Protein AF-A0A7J7VG96-F1 (afdb_monomer_lite)

InterPro domains:
  IPR000074 Apolipoprotein A/E [PF01442] (63-247)
  IPR050163 Apolipoprotein A1/A4/E [PTHR18976] (6-244)

Organism: Myotis myotis (NCBI:txid51298)

Sequence (291 aa):
MSLTLKAVVLTLALVAVTGTRAEVNADQVATVVWNYFTQLGNNAKKAVEDLQKSELPQQLNSLFQDRVDGVNAYAEELQKKLVPFATRLHERLTEDSVQLKEKIRMDLEVLGKQLQPHAQEVSQLINSGAQNLQDSLGPYADQLRTQVRTQTEKLRSQLSPYAERMETMLRDQKDNLQESLAQLGRQLDLKVEQFRSSVEPHGEAFNKILVQQVKELNEKLDPRSGDVQGHLIFLEKDLRDKMNSFFSSLQKAGQDQPLQEGQDQPLQEGQDQPLAPPLPEQTPEQAPLGG

Radius of gyration: 69.24 Å; chains: 1; bounding box: 108×93×174 Å

pLDDT: mean 73.27, std 17.08, range [36.44, 96.0]

Structure (mmCIF, N/CA/C/O backbone):
data_AF-A0A7J7VG96-F1
#
_entry.id   AF-A0A7J7VG96-F1
#
loop_
_atom_site.group_PDB
_atom_site.id
_atom_site.type_symbol
_atom_site.label_atom_id
_atom_site.label_alt_id
_atom_site.label_comp_id
_atom_site.label_asym_id
_atom_site.label_entity_id
_atom_site.label_seq_id
_atom_site.pdbx_PDB_ins_code
_atom_site.Cartn_x
_atom_site.Cartn_y
_atom_site.Cartn_z
_atom_site.occupancy
_atom_site.B_iso_or_equiv
_atom_site.auth_seq_id
_atom_site.auth_comp_id
_atom_site.auth_asym_id
_atom_site.auth_atom_id
_atom_site.pdbx_PDB_model_num
ATOM 1 N N . MET A 1 1 ? -25.122 -19.354 78.720 1.00 44.84 1 MET A N 1
ATOM 2 C CA . MET A 1 1 ? -25.721 -19.426 77.367 1.00 44.84 1 MET A CA 1
ATOM 3 C C . MET A 1 1 ? -24.879 -20.400 76.548 1.00 44.84 1 MET A C 1
ATOM 5 O O . MET A 1 1 ? -23.732 -20.083 76.254 1.00 44.84 1 MET A O 1
ATOM 9 N N . SER A 1 2 ? -25.364 -21.628 76.341 1.00 41.34 2 SER A N 1
ATOM 10 C CA . SER A 1 2 ? -24.590 -22.746 75.776 1.00 41.34 2 SER A CA 1
ATOM 11 C C . SER A 1 2 ? -24.234 -22.524 74.297 1.00 41.34 2 SER A C 1
ATOM 13 O O . SER A 1 2 ? -24.980 -21.885 73.555 1.00 41.34 2 SER A O 1
ATOM 15 N N . LEU A 1 3 ? -23.079 -23.054 73.871 1.00 39.56 3 LEU A N 1
ATOM 16 C CA . LEU A 1 3 ? -22.515 -22.940 72.513 1.00 39.56 3 LEU A CA 1
ATOM 17 C C . LEU A 1 3 ? -23.498 -23.311 71.382 1.00 39.56 3 LEU A C 1
ATOM 19 O O . LEU A 1 3 ? -23.390 -22.781 70.280 1.00 39.56 3 LEU A O 1
ATOM 23 N N . THR A 1 4 ? -24.477 -24.175 71.655 1.00 46.38 4 THR A N 1
ATOM 24 C CA . THR A 1 4 ? -25.475 -24.646 70.683 1.00 46.38 4 THR A CA 1
ATOM 25 C C . THR A 1 4 ? -26.441 -23.549 70.235 1.00 46.38 4 THR A C 1
ATOM 27 O O . THR A 1 4 ? -26.780 -23.476 69.058 1.00 46.38 4 THR A O 1
ATOM 30 N N . LEU A 1 5 ? -26.820 -22.631 71.130 1.00 44.47 5 LEU A N 1
ATOM 31 C CA . LEU A 1 5 ? -27.717 -21.520 70.801 1.00 44.47 5 LEU A CA 1
ATOM 32 C C . LEU A 1 5 ? -27.029 -20.494 69.888 1.00 44.47 5 LEU A C 1
ATOM 34 O O . LEU A 1 5 ? -27.641 -19.962 68.966 1.00 44.47 5 LEU A O 1
ATOM 38 N N . LYS A 1 6 ? -25.729 -20.258 70.108 1.00 46.25 6 LYS A N 1
ATOM 39 C CA . LYS A 1 6 ? -24.919 -19.380 69.253 1.00 46.25 6 LYS A CA 1
ATOM 40 C C . LYS A 1 6 ? -24.736 -19.969 67.853 1.00 46.25 6 LYS A C 1
ATOM 42 O O . LYS A 1 6 ? -24.803 -19.222 66.886 1.00 46.25 6 LYS A O 1
ATOM 47 N N . ALA A 1 7 ? -24.563 -21.287 67.740 1.00 51.91 7 ALA A N 1
ATOM 48 C CA . ALA A 1 7 ? -24.423 -21.969 66.454 1.00 51.91 7 ALA A CA 1
ATOM 49 C C . ALA A 1 7 ? -25.706 -21.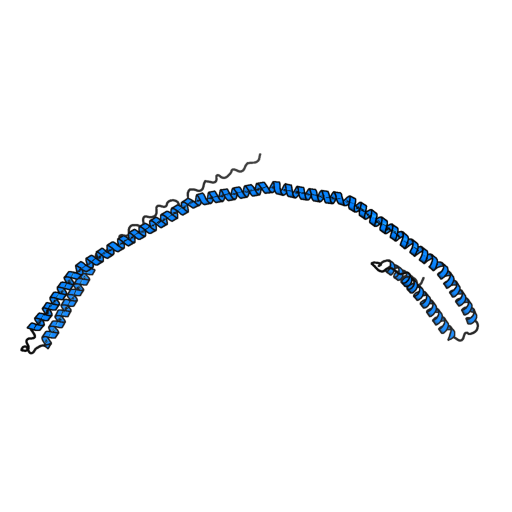905 65.608 1.00 51.91 7 ALA A C 1
ATOM 51 O O . ALA A 1 7 ? -25.620 -21.613 64.422 1.00 51.91 7 ALA A O 1
ATOM 52 N N . VAL A 1 8 ? -26.886 -22.081 66.219 1.00 54.06 8 VAL A N 1
ATOM 53 C CA . VAL A 1 8 ? -28.184 -21.999 65.518 1.00 54.06 8 VAL A CA 1
ATOM 54 C C . VAL A 1 8 ? -28.468 -20.581 65.013 1.00 54.06 8 VAL A C 1
ATOM 56 O O . VAL A 1 8 ? -28.878 -20.399 63.865 1.00 54.06 8 VAL A O 1
ATOM 59 N N . VAL A 1 9 ? -28.187 -19.566 65.837 1.00 54.72 9 VAL A N 1
ATOM 60 C CA . VAL A 1 9 ? -28.310 -18.152 65.445 1.00 54.72 9 VAL A CA 1
ATOM 61 C C . VAL A 1 9 ? -27.319 -17.801 64.330 1.00 54.72 9 VAL A C 1
ATOM 63 O O . VAL A 1 9 ? -27.687 -17.093 63.397 1.00 54.72 9 VAL A O 1
ATOM 66 N N . LEU A 1 10 ? -26.097 -18.343 64.371 1.00 48.78 10 LEU A N 1
ATOM 67 C CA . LEU A 1 10 ? -25.101 -18.177 63.308 1.00 48.78 10 LEU A CA 1
ATOM 68 C C . LEU A 1 10 ? -25.518 -18.860 62.003 1.00 48.78 10 LEU A C 1
ATOM 70 O O . LEU A 1 10 ? -25.350 -18.264 60.946 1.00 48.78 10 LEU A O 1
ATOM 74 N N . THR A 1 11 ? -26.109 -20.057 62.045 1.00 50.84 11 THR A N 1
ATOM 75 C CA . THR A 1 11 ? -26.625 -20.718 60.836 1.00 50.84 11 THR A CA 1
ATOM 76 C C . THR A 1 11 ? -27.840 -19.997 60.247 1.00 50.84 11 THR A C 1
ATOM 78 O O . THR A 1 11 ? -27.925 -19.866 59.032 1.00 50.84 11 THR A O 1
ATOM 81 N N . LEU A 1 12 ? -28.734 -19.448 61.080 1.00 47.66 12 LEU A N 1
ATOM 82 C CA . LEU A 1 12 ? -29.851 -18.605 60.626 1.00 47.66 12 LEU A CA 1
ATOM 83 C C . LEU A 1 12 ? -29.361 -17.288 60.006 1.00 47.66 12 LEU A C 1
ATOM 85 O O . LEU A 1 12 ? -29.874 -16.866 58.972 1.00 47.66 12 LEU A O 1
ATOM 89 N N . ALA A 1 13 ? -28.333 -16.669 60.593 1.00 49.41 13 ALA A N 1
ATOM 90 C CA . ALA A 1 13 ? -27.712 -15.465 60.048 1.00 49.41 13 ALA A CA 1
ATOM 91 C C . ALA A 1 13 ? -26.968 -15.740 58.729 1.00 49.41 13 ALA A C 1
ATOM 93 O O . ALA A 1 13 ? -27.043 -14.932 57.808 1.00 49.41 13 ALA A O 1
ATOM 94 N N . LEU A 1 14 ? -26.299 -16.891 58.595 1.00 42.25 14 LEU A N 1
ATOM 95 C CA . LEU A 1 14 ? -25.561 -17.252 57.379 1.00 42.25 14 LEU A CA 1
ATOM 96 C C . LEU A 1 14 ? -26.496 -17.542 56.190 1.00 42.25 14 LEU A C 1
ATOM 98 O O . LEU A 1 14 ? -26.176 -17.181 55.058 1.00 42.25 14 LEU A O 1
ATOM 102 N N . VAL A 1 15 ? -27.671 -18.127 56.447 1.00 51.03 15 VAL A N 1
ATOM 103 C CA . VAL A 1 15 ? -28.714 -18.360 55.429 1.00 51.03 15 VAL A CA 1
ATOM 104 C C . VAL A 1 15 ? -29.376 -17.047 54.990 1.00 51.03 15 VAL A C 1
ATOM 106 O O . VAL A 1 15 ? -29.660 -16.876 53.810 1.00 51.03 15 VAL A O 1
ATOM 109 N N . ALA A 1 16 ? -29.552 -16.080 55.897 1.00 49.38 16 ALA A N 1
ATOM 110 C CA . ALA A 1 16 ? -30.073 -14.754 55.550 1.00 49.38 16 ALA A CA 1
ATOM 111 C C . ALA A 1 16 ? -29.068 -13.895 54.753 1.00 49.38 16 ALA A C 1
ATOM 113 O O . ALA A 1 16 ? -29.467 -13.086 53.920 1.00 49.38 16 ALA A O 1
ATOM 114 N N . VAL A 1 17 ? -27.763 -14.070 54.996 1.00 47.06 17 VAL A N 1
ATOM 115 C CA . VAL A 1 17 ? -26.698 -13.242 54.398 1.00 47.06 17 VAL A CA 1
ATOM 116 C C . VAL A 1 17 ? -26.209 -13.774 53.039 1.00 47.06 17 VAL A C 1
ATOM 118 O O . VAL A 1 17 ? -25.622 -13.020 52.269 1.00 47.06 17 VAL A O 1
ATOM 121 N N . THR A 1 18 ? -26.500 -15.027 52.674 1.00 46.41 18 THR A N 1
ATOM 122 C CA . THR A 1 18 ? -26.088 -15.630 51.382 1.00 46.41 18 THR A CA 1
ATOM 123 C C . THR A 1 18 ? -27.217 -15.720 50.344 1.00 46.41 18 THR A C 1
ATOM 125 O O . THR A 1 18 ? -27.202 -16.570 49.458 1.00 46.41 18 THR A O 1
ATOM 128 N N . GLY A 1 19 ? -28.194 -14.810 50.413 1.00 38.88 19 GLY A N 1
ATOM 129 C CA . GLY A 1 19 ? -29.364 -14.748 49.530 1.00 38.88 19 GLY A CA 1
ATOM 130 C C . GLY A 1 19 ? -29.103 -14.235 48.107 1.00 38.88 19 GLY A C 1
ATOM 131 O O . GLY A 1 19 ? -29.798 -13.334 47.642 1.00 38.88 19 GLY A O 1
ATOM 132 N N . THR A 1 20 ? -28.157 -14.813 47.366 1.00 43.59 20 THR A N 1
ATOM 133 C CA . THR A 1 20 ? -28.215 -14.773 45.898 1.00 43.59 20 THR A CA 1
ATOM 134 C C . THR A 1 20 ? -29.145 -15.891 45.422 1.00 43.59 20 THR A C 1
ATOM 136 O O . THR A 1 20 ? -28.752 -17.041 45.284 1.00 43.59 20 THR A O 1
ATOM 139 N N . ARG A 1 21 ? -30.409 -15.531 45.158 1.00 42.25 21 ARG A N 1
ATOM 140 C CA . ARG A 1 21 ? -31.439 -16.381 44.526 1.00 42.25 21 ARG A CA 1
ATOM 141 C C . ARG A 1 21 ? -31.751 -17.705 45.242 1.00 42.25 21 ARG A C 1
ATOM 143 O O . ARG A 1 21 ? -31.577 -18.783 44.688 1.00 42.25 21 ARG A O 1
ATOM 150 N N . ALA A 1 22 ? -32.355 -17.619 46.414 1.00 40.47 22 ALA A N 1
ATOM 151 C CA . ALA A 1 22 ? -33.342 -18.608 46.830 1.00 40.47 22 ALA A CA 1
ATOM 152 C C . ALA A 1 22 ? -34.363 -17.862 47.681 1.00 40.47 22 ALA A C 1
ATOM 154 O O . ALA A 1 22 ? -34.001 -17.263 48.691 1.00 40.47 22 ALA A O 1
ATOM 155 N N . GLU A 1 23 ? -35.614 -17.816 47.227 1.00 44.59 23 GLU A N 1
ATOM 156 C CA . GLU A 1 23 ? -36.722 -17.332 48.043 1.00 44.59 23 GLU A CA 1
ATOM 157 C C . GLU A 1 23 ? -36.705 -18.138 49.340 1.00 44.59 23 GLU A C 1
ATOM 159 O O . GLU A 1 23 ? -36.931 -19.349 49.334 1.00 44.59 23 GLU A O 1
ATOM 164 N N . VAL A 1 24 ? -36.350 -17.482 50.445 1.00 46.62 24 VAL A N 1
ATOM 165 C CA . VAL A 1 24 ? -36.418 -18.074 51.778 1.00 46.62 24 VAL A CA 1
ATOM 166 C C . VAL A 1 24 ? -37.899 -18.282 52.061 1.00 46.62 24 VAL A C 1
ATOM 168 O O . VAL A 1 24 ? -38.606 -17.383 52.510 1.00 46.62 24 VAL A O 1
ATOM 171 N N . ASN A 1 25 ? -38.384 -19.458 51.682 1.00 52.44 25 ASN A N 1
ATOM 172 C CA . ASN A 1 25 ? -39.784 -19.810 51.772 1.00 52.44 25 ASN A CA 1
ATOM 173 C C . ASN A 1 25 ? -40.143 -19.977 53.254 1.00 52.44 25 ASN A C 1
ATOM 175 O O . ASN A 1 25 ? -39.400 -20.611 54.013 1.00 52.44 25 ASN A O 1
ATOM 179 N N . ALA A 1 26 ? -41.269 -19.400 53.673 1.00 47.78 26 ALA A N 1
ATOM 180 C CA . ALA A 1 26 ? -41.746 -19.463 55.051 1.00 47.78 26 ALA A CA 1
ATOM 181 C C . ALA A 1 26 ? -41.829 -20.915 55.558 1.00 47.78 26 ALA A C 1
ATOM 183 O O . ALA A 1 26 ? -41.507 -21.174 56.718 1.00 47.78 26 ALA A O 1
ATOM 184 N N . ASP A 1 27 ? -42.127 -21.865 54.666 1.00 51.09 27 ASP A N 1
ATOM 185 C CA . ASP A 1 27 ? -42.139 -23.299 54.966 1.00 51.09 27 ASP A CA 1
ATOM 186 C C . ASP A 1 27 ? -40.760 -23.862 55.343 1.00 51.09 27 ASP A C 1
ATOM 188 O O . ASP A 1 27 ? -40.665 -24.718 56.222 1.00 51.09 27 ASP A O 1
ATOM 192 N N . GLN A 1 28 ? -39.664 -23.380 54.746 1.00 54.94 28 GLN A N 1
ATOM 193 C CA . GLN A 1 28 ? -38.313 -23.845 55.091 1.00 54.94 28 GLN A CA 1
ATOM 194 C C . GLN A 1 28 ? -37.872 -23.325 56.457 1.00 54.94 28 GLN A C 1
ATOM 196 O O . GLN A 1 28 ? -37.311 -24.076 57.255 1.00 54.94 28 GLN A O 1
ATOM 201 N N . VAL A 1 29 ? -38.164 -22.058 56.759 1.00 55.06 29 VAL A N 1
ATOM 202 C CA . VAL A 1 29 ? -37.877 -21.478 58.078 1.00 55.06 29 VAL A CA 1
ATOM 203 C C . VAL A 1 29 ? -38.726 -22.162 59.148 1.00 55.06 29 VAL A C 1
ATOM 205 O O . VAL A 1 29 ? -38.194 -22.556 60.187 1.00 55.06 29 VAL A O 1
ATOM 208 N N . ALA A 1 30 ? -40.014 -22.389 58.871 1.00 54.47 30 ALA A N 1
ATOM 209 C CA . ALA A 1 30 ? -40.898 -23.154 59.743 1.00 54.47 30 ALA A CA 1
ATOM 210 C C . ALA A 1 30 ? -40.367 -24.577 59.968 1.00 54.47 30 ALA A C 1
ATOM 212 O O . ALA A 1 30 ? -40.333 -25.033 61.106 1.00 54.47 30 ALA A O 1
ATOM 213 N N . THR A 1 31 ? -39.859 -25.239 58.924 1.00 61.72 31 THR A N 1
ATOM 214 C CA . THR A 1 31 ? -39.260 -26.582 59.013 1.00 61.72 31 THR A CA 1
ATOM 215 C C . THR A 1 31 ? -38.003 -26.604 59.883 1.00 61.72 31 THR A C 1
ATOM 217 O O . THR A 1 31 ? -37.855 -27.491 60.720 1.00 61.72 31 THR A O 1
ATOM 220 N N . VAL A 1 32 ? -37.095 -25.633 59.739 1.00 62.09 32 VAL A N 1
ATOM 221 C CA . VAL A 1 32 ? -35.869 -25.556 60.557 1.00 62.09 32 VAL A CA 1
ATOM 222 C C . VAL A 1 32 ? -36.207 -25.320 62.030 1.00 62.09 32 VAL A C 1
ATOM 224 O O . VAL A 1 32 ? -35.656 -25.986 62.909 1.00 62.09 32 VAL A O 1
ATOM 227 N N . VAL A 1 33 ? -37.152 -24.418 62.303 1.00 62.12 33 VAL A N 1
ATOM 228 C CA . VAL A 1 33 ? -37.646 -24.159 63.661 1.00 62.12 33 VAL A CA 1
ATOM 229 C C . VAL A 1 33 ? -38.332 -25.409 64.226 1.00 62.12 33 VAL A C 1
ATOM 231 O O . VAL A 1 33 ? -38.025 -25.822 65.344 1.00 62.12 33 VAL A O 1
ATOM 234 N N . TRP A 1 34 ? -39.188 -26.072 63.444 1.00 65.81 34 TRP A N 1
ATOM 235 C CA . TRP A 1 34 ? -39.895 -27.294 63.836 1.00 65.81 34 TRP A CA 1
ATOM 236 C C . TRP A 1 34 ? -38.948 -28.465 64.121 1.00 65.81 34 TRP A C 1
ATOM 238 O O . TRP A 1 34 ? -39.133 -29.187 65.104 1.00 65.81 34 TRP A O 1
ATOM 248 N N . ASN A 1 35 ? -37.885 -28.609 63.326 1.00 69.81 35 ASN A N 1
ATOM 249 C CA . ASN A 1 35 ? -36.833 -29.603 63.544 1.00 69.81 35 ASN A CA 1
ATOM 250 C C . ASN A 1 35 ? -36.089 -29.367 64.863 1.00 69.81 35 ASN A C 1
ATOM 252 O O . ASN A 1 35 ? -35.813 -30.317 65.592 1.00 69.81 35 ASN A O 1
ATOM 256 N N . TYR A 1 36 ? -35.807 -28.113 65.223 1.00 67.12 36 TYR A N 1
ATOM 257 C CA . TYR A 1 36 ? -35.173 -27.803 66.506 1.00 67.12 36 TYR A CA 1
ATOM 258 C C . TYR A 1 36 ? -36.093 -28.125 67.698 1.00 67.12 36 TYR A C 1
ATOM 260 O O . TYR A 1 36 ? -35.648 -28.732 68.675 1.00 67.12 36 TYR A O 1
ATOM 268 N N . PHE A 1 37 ? -37.389 -27.796 67.606 1.00 59.62 37 PHE A N 1
ATOM 269 C CA . PHE A 1 37 ? -38.371 -28.129 68.649 1.00 59.62 37 PHE A CA 1
ATOM 270 C C . PHE A 1 37 ? -38.549 -29.633 68.837 1.00 59.62 37 PHE A C 1
ATOM 272 O O . PHE A 1 37 ? -38.520 -30.125 69.968 1.00 59.62 37 PHE A O 1
ATOM 279 N N . THR A 1 38 ? -38.671 -30.380 67.742 1.00 66.06 38 THR A N 1
ATOM 280 C CA . THR A 1 38 ? -38.777 -31.845 67.796 1.00 66.06 38 THR A CA 1
ATOM 281 C C . THR A 1 38 ? -37.500 -32.486 68.331 1.00 66.06 38 THR A C 1
ATOM 283 O O . THR A 1 38 ? -37.576 -33.428 69.118 1.00 66.06 38 THR A O 1
ATOM 286 N N . GLN A 1 39 ? -36.321 -31.955 68.000 1.00 61.09 39 GLN A N 1
ATOM 287 C CA . GLN A 1 39 ? -35.054 -32.451 68.537 1.00 61.09 39 GLN A CA 1
ATOM 288 C C . GLN A 1 39 ? -34.920 -32.194 70.048 1.00 61.09 39 GLN A C 1
ATOM 290 O O . GLN A 1 39 ? -34.466 -33.074 70.783 1.00 61.09 39 GLN A O 1
ATOM 295 N N . LEU A 1 40 ? -35.374 -31.034 70.532 1.00 63.88 40 LEU A N 1
ATOM 296 C CA . LEU A 1 40 ? -35.417 -30.722 71.962 1.00 63.88 40 LEU A CA 1
ATOM 297 C C . LEU A 1 40 ? -36.392 -31.649 72.711 1.00 63.88 40 LEU A C 1
ATOM 299 O O . LEU A 1 40 ? -36.030 -32.207 73.747 1.00 63.88 40 LEU A O 1
ATOM 303 N N . GLY A 1 41 ? -37.586 -31.877 72.150 1.00 60.81 41 GLY A N 1
ATOM 304 C CA . GLY A 1 41 ? -38.587 -32.797 72.699 1.00 60.81 41 GLY A CA 1
ATOM 305 C C . GLY A 1 41 ? -38.113 -34.254 72.731 1.00 60.81 41 GLY A C 1
ATOM 306 O O . GLY A 1 41 ? -38.293 -34.942 73.734 1.00 60.81 41 GLY A O 1
ATOM 307 N N . ASN A 1 42 ? -37.421 -34.711 71.685 1.00 70.12 42 ASN A N 1
ATOM 308 C CA . ASN A 1 42 ? -36.849 -36.059 71.622 1.00 70.12 42 ASN A CA 1
ATOM 309 C C . ASN A 1 42 ? -35.717 -36.265 72.640 1.00 70.12 42 ASN A C 1
ATOM 311 O O . ASN A 1 42 ? -35.601 -37.340 73.227 1.00 70.12 42 ASN A O 1
ATOM 315 N N . ASN A 1 43 ? -34.895 -35.242 72.884 1.00 67.81 43 ASN A N 1
ATOM 316 C CA . ASN A 1 43 ? -33.842 -35.301 73.899 1.00 67.81 43 ASN A CA 1
ATOM 317 C C . ASN A 1 43 ? -34.412 -35.278 75.321 1.00 67.81 43 ASN A C 1
ATOM 319 O O . ASN A 1 43 ? -33.931 -36.019 76.177 1.00 67.81 43 ASN A O 1
ATOM 323 N N . ALA A 1 44 ? -35.464 -34.488 75.558 1.00 64.12 44 ALA A N 1
ATOM 324 C CA . ALA A 1 44 ? -36.211 -34.544 76.807 1.00 64.12 44 ALA A CA 1
ATOM 325 C C . ALA A 1 44 ? -36.786 -35.953 77.009 1.00 64.12 44 ALA A C 1
ATOM 327 O O . ALA A 1 44 ? -36.516 -36.569 78.031 1.00 64.12 44 ALA A O 1
ATOM 328 N N . LYS A 1 45 ? -37.458 -36.524 76.002 1.00 62.00 45 LYS A N 1
ATOM 329 C CA . LYS A 1 45 ? -38.018 -37.883 76.055 1.00 62.00 45 LYS A CA 1
ATOM 330 C C . LYS A 1 45 ? -36.973 -38.974 76.347 1.00 62.00 45 LYS A C 1
ATOM 332 O O . LYS A 1 45 ? -37.260 -39.890 77.107 1.00 62.00 45 LYS A O 1
ATOM 337 N N . LYS A 1 46 ? -35.750 -38.861 75.822 1.00 70.88 46 LYS A N 1
ATOM 338 C CA . LYS A 1 46 ? -34.650 -39.780 76.170 1.00 70.88 46 LYS A CA 1
ATOM 339 C C . LYS A 1 46 ? -34.199 -39.644 77.624 1.00 70.88 46 LYS A C 1
ATOM 341 O O . LYS A 1 46 ? -34.037 -40.650 78.300 1.00 70.88 46 LYS A O 1
ATOM 346 N N . ALA A 1 47 ? -34.055 -38.416 78.128 1.00 65.06 47 ALA A N 1
ATOM 347 C CA . ALA A 1 47 ? -33.731 -38.184 79.539 1.00 65.06 47 ALA A CA 1
ATOM 348 C C . ALA A 1 47 ? -34.829 -38.725 80.473 1.00 65.06 47 ALA A C 1
ATOM 350 O O . ALA A 1 47 ? -34.550 -39.205 81.568 1.00 65.06 47 ALA A O 1
ATOM 351 N N . VAL A 1 48 ? -36.079 -38.675 80.010 1.00 64.44 48 VAL A N 1
ATOM 352 C CA . VAL A 1 48 ? -37.258 -39.250 80.660 1.00 64.44 48 VAL A CA 1
ATOM 353 C C . VAL A 1 48 ? -37.218 -40.786 80.684 1.00 64.44 48 VAL A C 1
ATOM 355 O O . VAL A 1 48 ? -37.479 -41.382 81.725 1.00 64.44 48 VAL A O 1
ATOM 358 N N . GLU A 1 49 ? -36.866 -41.426 79.568 1.00 65.62 49 GLU A N 1
ATOM 359 C CA . GLU A 1 49 ? -36.717 -42.887 79.462 1.00 65.62 49 GLU A CA 1
ATOM 360 C C . GLU A 1 49 ? -35.531 -43.414 80.293 1.00 65.62 49 GLU A C 1
ATOM 362 O O . GLU A 1 49 ? -35.639 -44.466 80.923 1.00 65.62 49 GLU A O 1
ATOM 367 N N . ASP A 1 50 ? -34.424 -42.669 80.364 1.00 63.94 50 ASP A N 1
ATOM 368 C CA . ASP A 1 50 ? -33.282 -42.997 81.230 1.00 63.94 50 ASP A CA 1
ATOM 369 C C . ASP A 1 50 ? -33.629 -42.849 82.722 1.00 63.94 50 ASP A C 1
ATOM 371 O O . ASP A 1 50 ? -33.184 -43.649 83.546 1.00 63.94 50 ASP A O 1
ATOM 375 N N . LEU A 1 51 ? -34.489 -41.886 83.072 1.00 58.53 51 LEU A N 1
ATOM 376 C CA . LEU A 1 51 ? -35.042 -41.729 84.420 1.00 58.53 51 LEU A CA 1
ATOM 377 C C . LEU A 1 51 ? -36.017 -42.858 84.798 1.00 58.53 51 LEU A C 1
ATOM 379 O O . LEU A 1 51 ? -36.012 -43.291 85.949 1.00 58.53 51 LEU A O 1
ATOM 383 N N . GLN A 1 52 ? -36.812 -43.365 83.845 1.00 56.94 52 GLN A N 1
ATOM 384 C CA . GLN A 1 52 ? -37.728 -44.501 84.050 1.00 56.94 52 GLN A CA 1
ATOM 385 C C . GLN A 1 52 ? -37.007 -45.832 84.302 1.00 56.94 52 GLN A C 1
ATOM 387 O O . GLN A 1 52 ? -37.567 -46.709 84.955 1.00 56.94 52 GLN A O 1
ATOM 392 N N . LYS A 1 53 ? -35.773 -45.995 83.809 1.00 61.12 53 LYS A N 1
ATOM 393 C CA . LYS A 1 53 ? -34.933 -47.172 84.098 1.00 61.12 53 LYS A CA 1
ATOM 394 C C . LYS A 1 53 ? -34.315 -47.149 85.500 1.00 61.12 53 LYS A C 1
ATOM 396 O O . LYS A 1 53 ? -33.765 -48.161 85.926 1.00 61.12 53 LYS A O 1
ATOM 401 N N . SER A 1 54 ? -34.383 -46.021 86.207 1.00 56.78 54 SER A N 1
ATOM 402 C CA . SER A 1 54 ? -33.953 -45.905 87.601 1.00 56.78 54 SER A CA 1
ATOM 403 C C . SER A 1 54 ? -35.162 -46.126 88.522 1.00 56.78 54 SER A C 1
ATOM 405 O O . SER A 1 54 ? -36.201 -45.493 88.340 1.00 56.78 54 SER A O 1
ATOM 407 N N . GLU A 1 55 ? -35.058 -47.023 89.503 1.00 55.62 55 GLU A N 1
ATOM 408 C CA . GLU A 1 55 ? -36.145 -47.343 90.443 1.00 55.62 55 GLU A CA 1
ATOM 409 C C . GLU A 1 55 ? -36.410 -46.206 91.459 1.00 55.62 55 GLU A C 1
ATOM 411 O O . GLU A 1 55 ? -36.127 -46.327 92.649 1.00 55.62 55 GLU A O 1
ATOM 416 N N . LEU A 1 56 ? -36.991 -45.087 91.012 1.00 61.59 56 LEU A N 1
ATOM 417 C CA . LEU A 1 56 ? -37.534 -44.019 91.872 1.00 61.59 56 LEU A CA 1
ATOM 418 C C . LEU A 1 56 ? -39.004 -43.719 91.505 1.00 61.59 56 LEU A C 1
ATOM 420 O O . LEU A 1 56 ? -39.262 -42.790 90.738 1.00 61.59 56 LEU A O 1
ATOM 424 N N . PRO A 1 57 ? -40.004 -44.470 92.025 1.00 59.50 57 PRO A N 1
ATOM 425 C CA . PRO A 1 57 ? -41.325 -44.484 91.382 1.00 59.50 57 PRO A CA 1
ATOM 426 C C . PRO A 1 57 ? -42.388 -43.487 91.888 1.00 59.50 57 PRO A C 1
ATOM 428 O O . PRO A 1 57 ? -43.390 -43.325 91.204 1.00 59.50 57 PRO A O 1
ATOM 431 N N . GLN A 1 58 ? -42.254 -42.801 93.034 1.00 55.31 58 GLN A N 1
ATOM 432 C CA . GLN A 1 58 ? -43.392 -42.017 93.586 1.00 55.31 58 GLN A CA 1
ATOM 433 C C . GLN A 1 58 ? -43.225 -40.491 93.617 1.00 55.31 58 GLN A C 1
ATOM 435 O O . GLN A 1 58 ? -44.219 -39.780 93.503 1.00 55.31 58 GLN A O 1
ATOM 440 N N . GLN A 1 59 ? -42.001 -39.962 93.685 1.00 54.66 59 GLN A N 1
ATOM 441 C CA . GLN A 1 59 ? -41.761 -38.508 93.603 1.00 54.66 59 GLN A CA 1
ATOM 442 C C . GLN A 1 59 ? -41.578 -38.011 92.159 1.00 54.66 59 GLN A C 1
ATOM 444 O O . GLN A 1 59 ? -41.659 -36.815 91.895 1.00 54.66 59 GLN A O 1
ATOM 449 N N . LEU A 1 60 ? -41.360 -38.925 91.207 1.00 61.28 60 LEU A N 1
ATOM 450 C CA . LEU A 1 60 ? -41.122 -38.577 89.808 1.00 61.28 60 LEU A CA 1
ATOM 451 C C . LEU A 1 60 ? -42.409 -38.270 89.038 1.00 61.28 60 LEU A C 1
ATOM 453 O O . LEU A 1 60 ? -42.392 -37.394 88.184 1.00 61.28 60 LEU A O 1
ATOM 457 N N . ASN A 1 61 ? -43.516 -38.961 89.329 1.00 57.00 61 ASN A N 1
ATOM 458 C CA . ASN A 1 61 ? -44.756 -38.835 88.555 1.00 57.00 61 ASN A CA 1
ATOM 459 C C . ASN A 1 61 ? -45.376 -37.428 88.659 1.00 57.00 61 ASN A C 1
ATOM 461 O O . ASN A 1 61 ? -45.859 -36.892 87.664 1.00 57.00 61 ASN A O 1
ATOM 465 N N . SER A 1 62 ? -45.294 -36.794 89.834 1.00 60.38 62 SER A N 1
ATOM 466 C CA . SER A 1 62 ? -45.738 -35.407 90.023 1.00 60.38 62 SER A CA 1
ATOM 467 C C . SER A 1 62 ? -44.784 -34.398 89.378 1.00 60.38 62 SER A C 1
ATOM 469 O O . SER A 1 62 ? -45.239 -33.486 88.698 1.00 60.38 62 SER A O 1
ATOM 471 N N . LEU A 1 63 ? -43.464 -34.592 89.504 1.00 64.81 63 LEU A N 1
ATOM 472 C CA . LEU A 1 63 ? -42.454 -33.747 88.848 1.00 64.81 63 LEU A CA 1
ATOM 473 C C . LEU A 1 63 ? -42.475 -33.866 87.320 1.00 64.81 63 LEU A C 1
ATOM 475 O O . LEU A 1 63 ? -42.019 -32.965 86.615 1.00 64.81 63 LEU A O 1
ATOM 479 N N . PHE A 1 64 ? -42.970 -34.986 86.801 1.00 66.06 64 PHE A N 1
ATOM 480 C CA . PHE A 1 64 ? -43.190 -35.187 85.380 1.00 66.06 64 PHE A CA 1
ATOM 481 C C . PHE A 1 64 ? -44.390 -34.422 84.866 1.00 66.06 64 PHE A C 1
ATOM 483 O O . PHE A 1 64 ? -44.253 -33.725 83.867 1.00 66.06 64 PHE A O 1
ATOM 490 N N . GLN A 1 65 ? -45.538 -34.538 85.536 1.00 65.31 65 GLN A N 1
ATOM 491 C CA . GLN A 1 65 ? -46.729 -33.789 85.143 1.00 65.31 65 GLN A CA 1
ATOM 492 C C . GLN A 1 65 ? -46.469 -32.284 85.207 1.00 65.31 65 GLN A C 1
ATOM 494 O O . GLN A 1 65 ? -46.665 -31.600 84.211 1.00 65.31 65 GLN A O 1
ATOM 499 N N . ASP A 1 66 ? -45.876 -31.804 86.302 1.00 71.56 66 ASP A N 1
ATOM 500 C CA . ASP A 1 66 ? -45.579 -30.381 86.484 1.00 71.56 66 ASP A CA 1
ATOM 501 C C . ASP A 1 66 ? -44.598 -29.846 85.419 1.00 71.56 66 ASP A C 1
ATOM 503 O O . ASP A 1 66 ? -44.768 -28.754 84.872 1.00 71.56 66 ASP A O 1
ATOM 507 N N . ARG A 1 67 ? -43.594 -30.648 85.021 1.00 67.00 67 ARG A N 1
ATOM 508 C CA . ARG A 1 67 ? -42.666 -30.262 83.943 1.00 67.00 67 ARG A CA 1
ATOM 509 C C . ARG A 1 67 ? -43.245 -30.395 82.540 1.00 67.00 67 ARG A C 1
ATOM 511 O O . ARG A 1 67 ? -42.868 -29.601 81.682 1.00 67.00 67 ARG A O 1
ATOM 518 N N . VAL A 1 68 ? -44.111 -31.369 82.276 1.00 70.62 68 VAL A N 1
ATOM 519 C CA . VAL A 1 68 ? -44.764 -31.512 80.966 1.00 70.62 68 VAL A CA 1
ATOM 520 C C . VAL A 1 68 ? -45.765 -30.380 80.755 1.00 70.62 68 VAL A C 1
ATOM 522 O O . VAL A 1 68 ? -45.737 -29.757 79.695 1.00 70.62 68 VAL A O 1
ATOM 525 N N . ASP A 1 69 ? -46.554 -30.037 81.773 1.00 72.50 69 ASP A N 1
ATOM 526 C CA . ASP A 1 69 ? -47.469 -28.895 81.730 1.00 72.50 69 ASP A CA 1
ATOM 527 C C . ASP A 1 69 ? -46.699 -27.576 81.582 1.00 72.50 69 ASP A C 1
ATOM 529 O O . ASP A 1 69 ? -47.051 -26.739 80.748 1.00 72.50 69 ASP A O 1
ATOM 533 N N . GLY A 1 70 ? -45.572 -27.430 82.290 1.00 73.06 70 GLY A N 1
ATOM 534 C CA . GLY A 1 70 ? -44.669 -26.288 82.135 1.00 73.06 70 GLY A CA 1
ATOM 535 C C . GLY A 1 70 ? -44.076 -26.159 80.725 1.00 73.06 70 GLY A C 1
ATOM 536 O O . GLY A 1 70 ? -44.007 -25.056 80.182 1.00 73.06 70 GLY A O 1
ATOM 537 N N . VAL A 1 71 ? -43.681 -27.269 80.091 1.00 71.31 71 VAL A N 1
ATOM 538 C CA . VAL A 1 71 ? -43.168 -27.270 78.708 1.00 71.31 71 VAL A CA 1
ATOM 539 C C . VAL A 1 71 ? -44.273 -26.955 77.704 1.00 71.31 71 VAL A C 1
ATOM 541 O O . VAL A 1 71 ? -44.026 -26.212 76.755 1.00 71.31 71 VAL A O 1
ATOM 544 N N . ASN A 1 72 ? -45.485 -27.472 77.907 1.00 71.12 72 ASN A N 1
ATOM 545 C CA . ASN A 1 72 ? -46.605 -27.232 77.002 1.00 71.12 72 ASN A CA 1
ATOM 546 C C . ASN A 1 72 ? -47.074 -25.768 77.074 1.00 71.12 72 ASN A C 1
ATOM 548 O O . ASN A 1 72 ? -47.256 -25.124 76.042 1.00 71.12 72 ASN A O 1
ATOM 552 N N . ALA A 1 73 ? -47.145 -25.200 78.283 1.00 76.00 73 ALA A N 1
ATOM 553 C CA . ALA A 1 73 ? -47.417 -23.779 78.489 1.00 76.00 73 ALA A CA 1
ATOM 554 C C . ALA A 1 73 ? -46.341 -22.888 77.844 1.00 76.00 73 ALA A C 1
ATOM 556 O O . ALA A 1 73 ? -46.656 -21.886 77.200 1.00 76.00 73 ALA A O 1
ATOM 557 N N . TYR A 1 74 ? -45.067 -23.278 77.952 1.00 69.38 74 TYR A N 1
ATOM 558 C CA . TYR A 1 74 ? -43.963 -22.552 77.323 1.00 69.38 74 TYR A CA 1
ATOM 559 C C . TYR A 1 74 ? -44.002 -22.638 75.789 1.00 69.38 74 TYR A C 1
ATOM 561 O O . TYR A 1 74 ? -43.746 -21.646 75.103 1.00 69.38 74 TYR A O 1
ATOM 569 N N . ALA A 1 75 ? -44.348 -23.804 75.234 1.00 71.94 75 ALA A N 1
ATOM 570 C CA . ALA A 1 75 ? -44.517 -23.999 73.797 1.00 71.94 75 ALA A CA 1
ATOM 571 C C . ALA A 1 75 ? -45.686 -23.167 73.246 1.00 71.94 75 ALA A C 1
ATOM 573 O O . ALA A 1 75 ? -45.528 -22.508 72.216 1.00 71.94 75 ALA A O 1
ATOM 574 N N . GLU A 1 76 ? -46.817 -23.115 73.955 1.00 75.94 76 GLU A N 1
ATOM 575 C CA . GLU A 1 76 ? -47.944 -22.250 73.592 1.00 75.94 76 GLU A CA 1
ATOM 576 C C . GLU A 1 76 ? -47.580 -20.764 73.647 1.00 75.94 76 GLU A C 1
ATOM 578 O O . GLU A 1 76 ? -47.931 -20.002 72.742 1.00 75.94 76 GLU A O 1
ATOM 583 N N . GLU A 1 77 ? -46.876 -20.325 74.693 1.00 77.19 77 GLU A N 1
ATOM 584 C CA . GLU A 1 77 ? -46.462 -18.927 74.819 1.00 77.19 77 GLU A CA 1
ATOM 585 C C . GLU A 1 77 ? -45.487 -18.536 73.703 1.00 77.19 77 GLU A C 1
ATOM 587 O O . GLU A 1 77 ? -45.568 -17.440 73.136 1.00 77.19 77 GLU A O 1
ATOM 592 N N . LEU A 1 78 ? -44.596 -19.453 73.333 1.00 74.62 78 LEU A N 1
ATOM 593 C CA . LEU A 1 78 ? -43.676 -19.244 72.234 1.00 74.62 78 LEU A CA 1
ATOM 594 C C . LEU A 1 78 ? -44.398 -19.213 70.883 1.00 74.62 78 LEU A C 1
ATOM 596 O O . LEU A 1 78 ? -44.128 -18.320 70.080 1.00 74.62 78 LEU A O 1
ATOM 600 N N . GLN A 1 79 ? -45.348 -20.118 70.641 1.00 73.25 79 GLN A N 1
ATOM 601 C CA . GLN A 1 79 ? -46.175 -20.107 69.434 1.00 73.25 79 GLN A CA 1
ATOM 602 C C . GLN A 1 79 ? -46.964 -18.793 69.321 1.00 73.25 79 GLN A C 1
ATOM 604 O O . GLN A 1 79 ? -46.962 -18.163 68.260 1.00 73.25 79 GLN A O 1
ATOM 609 N N . LYS A 1 80 ? -47.548 -18.313 70.430 1.00 78.81 80 LYS A N 1
ATOM 610 C CA . LYS A 1 80 ? -48.253 -17.020 70.502 1.00 78.81 80 LYS A CA 1
ATOM 611 C C . LYS A 1 80 ? -47.358 -15.822 70.180 1.00 78.81 80 LYS A C 1
ATOM 613 O O . LYS A 1 80 ? -47.870 -14.813 69.707 1.00 78.81 80 LYS A O 1
ATOM 618 N N . LYS A 1 81 ? -46.043 -15.903 70.412 1.00 77.56 81 LYS A N 1
ATOM 619 C CA . LYS A 1 81 ? -45.090 -14.817 70.110 1.00 77.56 81 LYS A CA 1
ATOM 620 C C . LYS A 1 81 ? -44.453 -14.941 68.724 1.00 77.56 81 LYS A C 1
ATOM 622 O O . LYS A 1 81 ? -44.241 -13.921 68.069 1.00 77.56 81 LYS A O 1
ATOM 627 N N . LEU A 1 82 ? -44.166 -16.160 68.263 1.00 73.75 82 LEU A N 1
ATOM 628 C CA . LEU A 1 82 ? -43.478 -16.413 66.993 1.00 73.75 82 LEU A CA 1
ATOM 629 C C . LEU A 1 82 ? -44.360 -16.158 65.775 1.00 73.75 82 LEU A C 1
ATOM 631 O O . LEU A 1 82 ? -43.884 -15.547 64.823 1.00 73.75 82 LEU A O 1
ATOM 635 N N . VAL A 1 83 ? -45.631 -16.568 65.806 1.00 77.38 83 VAL A N 1
ATOM 636 C CA . VAL A 1 83 ? -46.559 -16.345 64.684 1.00 77.38 83 VAL A CA 1
ATOM 637 C C . VAL A 1 83 ? -46.686 -14.848 64.349 1.00 77.38 83 VAL A C 1
ATOM 639 O O . VAL A 1 83 ? -46.337 -14.467 63.234 1.00 77.38 83 VAL A O 1
ATOM 642 N N . PRO A 1 84 ? -47.050 -13.953 65.291 1.00 79.25 84 PRO A N 1
ATOM 643 C CA . PRO A 1 84 ? -47.138 -12.521 64.995 1.00 79.25 84 PRO A CA 1
ATOM 644 C C . PRO A 1 84 ? -45.775 -11.854 64.764 1.00 79.25 84 PRO A C 1
ATOM 646 O O . PRO A 1 84 ? -45.715 -10.750 64.223 1.00 79.25 84 PRO A O 1
ATOM 649 N N . PHE A 1 85 ? -44.665 -12.461 65.187 1.00 76.50 85 PHE A N 1
ATOM 650 C CA . PHE A 1 85 ? -43.333 -11.992 64.802 1.00 76.50 85 PHE A CA 1
ATOM 651 C C . PHE A 1 85 ? -43.040 -12.303 63.328 1.00 76.50 85 PHE A C 1
ATOM 653 O O . PHE A 1 85 ? -42.650 -11.401 62.592 1.00 76.50 85 PHE A O 1
ATOM 660 N N . ALA A 1 86 ? -43.284 -13.539 62.885 1.00 70.69 86 ALA A N 1
ATOM 661 C CA . ALA A 1 86 ? -43.073 -13.967 61.506 1.00 70.69 86 ALA A CA 1
ATOM 662 C C . ALA A 1 86 ? -43.978 -13.208 60.523 1.00 70.69 86 ALA A C 1
ATOM 664 O O . ALA A 1 86 ? -43.495 -12.752 59.489 1.00 70.69 86 ALA A O 1
ATOM 665 N N . THR A 1 87 ? -45.251 -12.988 60.874 1.00 76.25 87 THR A N 1
ATOM 666 C CA . THR A 1 87 ? -46.178 -12.184 60.061 1.00 76.25 87 THR A CA 1
ATOM 667 C C . THR A 1 87 ? -45.678 -10.749 59.898 1.00 76.25 87 THR A C 1
ATOM 669 O O . THR A 1 87 ? -45.537 -10.281 58.774 1.00 76.25 87 THR A O 1
ATOM 672 N N . ARG A 1 88 ? -45.297 -10.080 60.997 1.00 79.81 88 ARG A N 1
ATOM 673 C CA . ARG A 1 88 ? -44.759 -8.708 60.938 1.00 79.81 88 ARG A CA 1
ATOM 674 C C . ARG A 1 88 ? -43.442 -8.618 60.172 1.00 79.81 88 ARG A C 1
ATOM 676 O O . ARG A 1 88 ? -43.187 -7.616 59.512 1.00 79.81 88 ARG A O 1
ATOM 683 N N . LEU A 1 89 ? -42.593 -9.640 60.272 1.00 75.81 89 LEU A N 1
ATOM 684 C CA . LEU A 1 89 ? -41.345 -9.700 59.517 1.00 75.81 89 LEU A CA 1
ATOM 685 C C . LEU A 1 89 ? -41.615 -9.835 58.012 1.00 75.81 89 LEU A C 1
ATOM 687 O O . LEU A 1 89 ? -40.985 -9.138 57.223 1.00 75.81 89 LEU A O 1
ATOM 691 N N . HIS A 1 90 ? -42.560 -10.691 57.621 1.00 72.81 90 HIS A N 1
ATOM 692 C CA . HIS A 1 90 ? -42.945 -10.873 56.223 1.00 72.81 90 HIS A CA 1
ATOM 693 C C . HIS A 1 90 ? -43.585 -9.613 55.626 1.00 72.81 90 HIS A C 1
ATOM 695 O O . HIS A 1 90 ? -43.225 -9.211 54.520 1.00 72.81 90 HIS A O 1
ATOM 701 N N . GLU A 1 91 ? -44.482 -8.961 56.370 1.00 81.88 91 GLU A N 1
ATOM 702 C CA . GLU A 1 91 ? -45.105 -7.696 55.965 1.00 81.88 91 GLU A CA 1
ATOM 703 C C . GLU A 1 91 ? -44.051 -6.610 55.737 1.00 81.88 91 GLU A C 1
ATOM 705 O O . GLU A 1 91 ? -44.019 -6.017 54.660 1.00 81.88 91 GLU A O 1
ATOM 710 N N . ARG A 1 92 ? -43.123 -6.420 56.688 1.00 81.38 92 ARG A N 1
ATOM 711 C CA . ARG A 1 92 ? -42.034 -5.445 56.534 1.00 81.38 92 ARG A CA 1
ATOM 712 C C . ARG A 1 92 ? -41.116 -5.762 55.366 1.00 81.38 92 ARG A C 1
ATOM 714 O O . ARG A 1 92 ? -40.805 -4.871 54.595 1.00 81.38 92 ARG A O 1
ATOM 721 N N . LEU A 1 93 ? -40.701 -7.018 55.206 1.00 77.94 93 LEU A N 1
ATOM 722 C CA . LEU A 1 93 ? -39.839 -7.407 54.086 1.00 77.94 93 LEU A CA 1
ATOM 723 C C . LEU A 1 93 ? -40.521 -7.169 52.737 1.00 77.94 93 LEU A C 1
ATOM 725 O O . LEU A 1 93 ? -39.875 -6.730 51.788 1.00 77.94 93 LEU A O 1
ATOM 729 N N . THR A 1 94 ? -41.823 -7.440 52.654 1.00 82.12 94 THR A N 1
ATOM 730 C CA . THR A 1 94 ? -42.599 -7.194 51.438 1.00 82.12 94 THR A CA 1
ATOM 731 C C . THR A 1 94 ? -42.681 -5.698 51.153 1.00 82.12 94 THR A C 1
ATOM 733 O O . THR A 1 94 ? -42.355 -5.276 50.044 1.00 82.12 94 THR A O 1
ATOM 736 N N . GLU A 1 95 ? -43.037 -4.892 52.152 1.00 88.31 95 GLU A N 1
ATOM 737 C CA . GLU A 1 95 ? -43.125 -3.436 52.033 1.00 88.31 95 GLU A CA 1
ATOM 738 C C . GLU A 1 95 ? -41.773 -2.807 51.657 1.00 88.31 95 GLU A C 1
ATOM 740 O O . GLU A 1 95 ? -41.684 -2.086 50.660 1.00 88.31 95 GLU A O 1
ATOM 745 N N . ASP A 1 96 ? -40.704 -3.159 52.374 1.00 85.31 96 ASP A N 1
ATOM 746 C CA . ASP A 1 96 ? -39.344 -2.681 52.118 1.00 85.31 96 ASP A CA 1
ATOM 747 C C . ASP A 1 96 ? -38.869 -3.080 50.712 1.00 85.31 96 ASP A C 1
ATOM 749 O O . ASP A 1 96 ? -38.213 -2.293 50.028 1.00 85.31 96 ASP A O 1
ATOM 753 N N . SER A 1 97 ? -39.233 -4.277 50.230 1.00 76.81 97 SER A N 1
ATOM 754 C CA . SER A 1 97 ? -38.875 -4.723 48.876 1.00 76.81 97 SER A CA 1
ATOM 755 C C . SER A 1 97 ? -39.566 -3.903 47.784 1.00 76.81 97 SER A C 1
ATOM 757 O O . SER A 1 97 ? -38.939 -3.566 46.774 1.00 76.81 97 SER A O 1
ATOM 759 N N . VAL A 1 98 ? -40.838 -3.542 47.987 1.00 88.62 98 VAL A N 1
ATOM 760 C CA . VAL A 1 98 ? -41.604 -2.713 47.049 1.00 88.62 98 VAL A CA 1
ATOM 761 C C . VAL A 1 98 ? -41.024 -1.303 47.021 1.00 88.62 98 VAL A C 1
ATOM 763 O O . VAL A 1 98 ? -40.764 -0.774 45.939 1.00 88.62 98 VAL A O 1
ATOM 766 N N . GLN A 1 99 ? -40.739 -0.726 48.190 1.00 89.38 99 GLN A N 1
ATOM 767 C CA . GLN A 1 99 ? -40.111 0.593 48.292 1.00 89.38 99 GLN A CA 1
ATOM 768 C C . GLN A 1 99 ? -38.717 0.614 47.653 1.00 89.38 99 GLN A C 1
ATOM 770 O O . GLN A 1 99 ? -38.387 1.540 46.910 1.00 89.38 99 GLN A O 1
ATOM 775 N N . LEU A 1 100 ? -37.905 -0.422 47.884 1.00 87.00 100 LEU A N 1
ATOM 776 C CA . LEU A 1 100 ? -36.574 -0.534 47.294 1.00 87.00 100 LEU A CA 1
ATOM 777 C C . LEU A 1 100 ? -36.639 -0.644 45.768 1.00 87.00 100 LEU A C 1
ATOM 779 O O . LEU A 1 100 ? -35.867 0.015 45.073 1.00 87.00 100 LEU A O 1
ATOM 783 N N . LYS A 1 101 ? -37.569 -1.443 45.236 1.00 85.31 101 LYS A N 1
ATOM 784 C CA . LYS A 1 101 ? -37.771 -1.581 43.789 1.00 85.31 101 LYS A CA 1
ATOM 785 C C . LYS A 1 101 ? -38.148 -0.248 43.146 1.00 85.31 101 LYS A C 1
ATOM 787 O O . LYS A 1 101 ? -37.603 0.088 42.095 1.00 85.31 101 LYS A O 1
ATOM 792 N N . GLU A 1 102 ? -39.041 0.507 43.780 1.00 92.25 102 GLU A N 1
ATOM 793 C CA . GLU A 1 102 ? -39.460 1.814 43.273 1.00 92.25 102 GLU A CA 1
ATOM 794 C C . GLU A 1 102 ? -38.313 2.827 43.317 1.00 92.25 102 GLU A C 1
ATOM 796 O O . GLU A 1 102 ? -38.060 3.529 42.339 1.00 92.25 102 GLU A O 1
ATOM 801 N N . LYS A 1 103 ? -37.535 2.829 44.405 1.00 88.25 103 LYS A N 1
ATOM 802 C CA . LYS A 1 103 ? -36.349 3.679 44.526 1.00 88.25 103 LYS A CA 1
ATOM 803 C C . LYS A 1 103 ? -35.304 3.364 43.455 1.00 88.25 103 LYS A C 1
ATOM 805 O O . LYS A 1 103 ? -34.829 4.279 42.795 1.00 88.25 103 LYS A O 1
ATOM 810 N N . ILE A 1 104 ? -35.006 2.082 43.225 1.00 86.06 104 ILE A N 1
ATOM 811 C CA . ILE A 1 104 ? -34.080 1.654 42.165 1.00 86.06 104 ILE A CA 1
ATOM 812 C C . ILE A 1 104 ? -34.571 2.126 40.797 1.00 86.06 104 ILE A C 1
ATOM 814 O O . ILE A 1 104 ? -33.771 2.609 39.999 1.00 86.06 104 ILE A O 1
ATOM 818 N N . ARG A 1 105 ? -35.873 2.000 40.513 1.00 89.38 105 ARG A N 1
ATOM 819 C CA . ARG A 1 105 ? -36.452 2.461 39.247 1.00 89.38 105 ARG A CA 1
ATOM 820 C C . ARG A 1 105 ? -36.252 3.965 39.061 1.00 89.38 105 ARG A C 1
ATOM 822 O O . ARG A 1 105 ? -35.804 4.387 37.997 1.00 89.38 105 ARG A O 1
ATOM 829 N N . MET A 1 106 ? -36.549 4.750 40.093 1.00 92.69 106 MET A N 1
ATOM 830 C CA . MET A 1 106 ? -36.396 6.202 40.060 1.00 92.69 106 MET A CA 1
ATOM 831 C C . MET A 1 106 ? -34.925 6.614 39.901 1.00 92.69 106 MET A C 1
ATOM 833 O O . MET A 1 106 ? -34.614 7.462 39.066 1.00 92.69 106 MET A O 1
ATOM 837 N N . ASP A 1 107 ? -34.015 5.968 40.633 1.00 87.50 107 ASP A N 1
ATOM 838 C CA . ASP A 1 107 ? -32.573 6.210 40.534 1.00 87.50 107 ASP A CA 1
ATOM 839 C C . ASP A 1 107 ? -32.051 5.881 39.124 1.00 87.50 107 ASP A C 1
ATOM 841 O O . ASP A 1 107 ? -31.240 6.630 38.576 1.00 87.50 107 ASP A O 1
ATOM 845 N N . LEU A 1 108 ? -32.562 4.819 38.486 1.00 84.69 108 LEU A N 1
ATOM 846 C CA . LEU A 1 108 ? -32.222 4.471 37.102 1.00 84.69 108 LEU A CA 1
ATOM 847 C C . LEU A 1 108 ? -32.709 5.520 36.096 1.00 84.69 108 LEU A C 1
ATOM 849 O O . LEU A 1 108 ? -31.981 5.857 35.163 1.00 84.69 108 LEU A O 1
ATOM 853 N N . GLU A 1 109 ? -33.924 6.044 36.268 1.00 92.12 109 GLU A N 1
ATOM 854 C CA . GLU A 1 109 ? -34.454 7.105 35.403 1.00 92.12 109 GLU A CA 1
ATOM 855 C C . GLU A 1 109 ? -33.661 8.409 35.553 1.00 92.12 109 GLU A C 1
ATOM 857 O O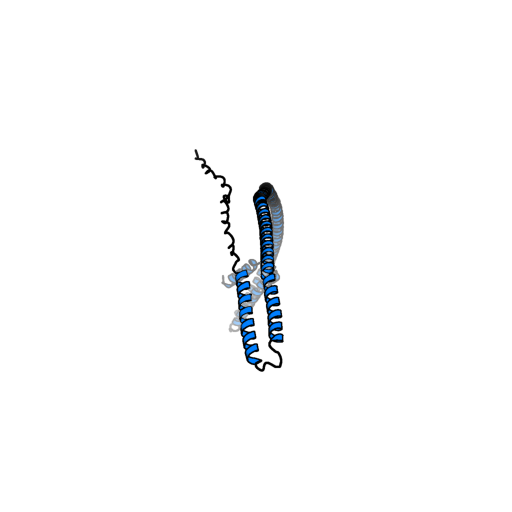 . GLU A 1 109 ? -33.359 9.068 34.554 1.00 92.12 109 GLU A O 1
ATOM 862 N N . VAL A 1 110 ? -33.287 8.777 36.782 1.00 93.31 110 VAL A N 1
ATOM 863 C CA . VAL A 1 110 ? -32.442 9.949 37.049 1.00 93.31 110 VAL A CA 1
ATOM 864 C C . VAL A 1 110 ? -31.058 9.760 36.438 1.00 93.31 110 VAL A C 1
ATOM 866 O O . VAL A 1 110 ? -30.575 10.653 35.742 1.00 93.31 110 VAL A O 1
ATOM 869 N N . LEU A 1 111 ? -30.441 8.594 36.640 1.00 89.81 111 LEU A N 1
ATOM 870 C CA . LEU A 1 111 ? -29.131 8.282 36.081 1.00 89.81 111 LEU A CA 1
ATOM 871 C C . LEU A 1 111 ? -29.159 8.294 34.548 1.00 89.81 111 LEU A C 1
ATOM 873 O O . LEU A 1 111 ? -28.270 8.868 33.927 1.00 89.81 111 LEU A O 1
ATOM 877 N N . GLY A 1 112 ? -30.206 7.739 33.932 1.00 86.06 112 GLY A N 1
ATOM 878 C CA . GLY A 1 112 ? -30.402 7.792 32.483 1.00 86.06 112 GLY A CA 1
ATOM 879 C C . GLY A 1 112 ? -30.484 9.228 31.959 1.00 86.06 112 GLY A C 1
ATOM 880 O O . GLY A 1 112 ? -29.790 9.575 31.004 1.00 86.06 112 GLY A O 1
ATOM 881 N N . LYS A 1 113 ? -31.257 10.093 32.629 1.00 91.75 113 LYS A N 1
ATOM 882 C CA . LYS A 1 113 ? -31.364 11.520 32.278 1.00 91.75 113 LYS A CA 1
ATOM 883 C C . LYS A 1 113 ? -30.049 12.280 32.460 1.00 91.75 113 LYS A C 1
ATOM 885 O O . LYS A 1 113 ? -29.779 13.185 31.678 1.00 91.75 113 LYS A O 1
ATOM 890 N N . GLN A 1 114 ? -29.239 11.926 33.459 1.00 87.94 114 GLN A N 1
ATOM 891 C CA . GLN A 1 114 ? -27.924 12.540 33.676 1.00 87.94 114 GLN A CA 1
ATOM 892 C C . GLN A 1 114 ? -26.870 12.044 32.679 1.00 87.94 114 GLN A C 1
ATOM 894 O O . GLN A 1 114 ? -26.024 12.821 32.252 1.00 87.94 114 GLN A O 1
ATOM 899 N N . LEU A 1 115 ? -26.921 10.775 32.267 1.00 89.44 115 LEU A N 1
ATOM 900 C CA . LEU A 1 115 ? -25.958 10.204 31.320 1.00 89.44 115 LEU A CA 1
ATOM 901 C C . LEU A 1 115 ? -26.233 10.590 29.865 1.00 89.44 115 LEU A C 1
ATOM 903 O O . LEU A 1 115 ? -25.296 10.677 29.073 1.00 89.44 115 LEU A O 1
ATOM 907 N N . GLN A 1 116 ? -27.493 10.832 29.501 1.00 90.25 116 GLN A N 1
ATOM 908 C CA . GLN A 1 116 ? -27.876 11.214 28.143 1.00 90.25 116 GLN A CA 1
ATOM 909 C C . GLN A 1 116 ? -27.104 12.432 27.586 1.00 90.25 116 GLN A C 1
ATOM 911 O O . GLN A 1 116 ? -26.564 12.307 26.483 1.00 90.25 116 GLN A O 1
ATOM 916 N N . PRO A 1 117 ? -26.981 13.576 28.292 1.00 91.38 117 PRO A N 1
ATOM 917 C CA . PRO A 1 117 ? -26.195 14.706 27.795 1.00 91.38 117 PRO A CA 1
ATOM 918 C C . PRO A 1 117 ? -24.708 14.364 27.641 1.00 91.38 117 PRO A C 1
ATOM 920 O O . PRO A 1 117 ? -24.116 14.724 26.630 1.00 91.38 117 PRO A O 1
ATOM 923 N N . HIS A 1 118 ? -24.121 13.590 28.558 1.00 88.75 118 HIS A N 1
ATOM 924 C CA . HIS A 1 118 ? -22.715 13.181 28.455 1.00 88.75 118 HIS A CA 1
ATOM 925 C C . HIS A 1 118 ? -22.448 12.263 27.258 1.00 88.75 118 HIS A C 1
ATOM 927 O O . HIS A 1 118 ? -21.448 12.421 26.560 1.00 88.75 118 HIS A O 1
ATOM 933 N N . ALA A 1 119 ? -23.353 11.325 26.968 1.00 83.69 119 ALA A N 1
ATOM 934 C CA . ALA A 1 119 ? -23.254 10.496 25.769 1.00 83.69 119 ALA A CA 1
ATOM 935 C C . ALA A 1 119 ? -23.313 11.351 24.489 1.00 83.69 119 ALA A C 1
ATOM 937 O O . ALA A 1 119 ? -22.597 11.087 23.519 1.00 83.69 119 ALA A O 1
ATOM 938 N N . GLN A 1 120 ? -24.131 12.405 24.500 1.00 91.19 120 GLN A N 1
ATOM 939 C CA . GLN A 1 120 ? -24.250 13.329 23.380 1.00 91.19 120 GLN A CA 1
ATOM 940 C C . GLN A 1 120 ? -23.015 14.229 23.225 1.00 91.19 120 GLN A C 1
ATOM 942 O O . GLN A 1 120 ? -22.546 14.406 22.102 1.00 91.19 120 GLN A O 1
ATOM 947 N N . GLU A 1 121 ? -22.435 14.719 24.323 1.00 92.19 121 GLU A N 1
ATOM 948 C CA . GLU A 1 121 ? -21.158 15.449 24.334 1.00 92.19 121 GLU A CA 1
ATOM 949 C C . GLU A 1 121 ? -20.019 14.598 23.760 1.00 92.19 121 GLU A C 1
ATOM 951 O O . GLU A 1 121 ? -19.287 15.057 22.883 1.00 92.19 121 GLU A O 1
ATOM 956 N N . VAL A 1 122 ? -19.903 13.333 24.180 1.00 90.81 122 VAL A N 1
ATOM 957 C CA . VAL A 1 122 ? -18.894 12.403 23.645 1.00 90.81 122 VAL A CA 1
ATOM 958 C C . VAL A 1 122 ? -19.090 12.187 22.145 1.00 90.81 122 VAL A C 1
ATOM 960 O O . VAL A 1 122 ? -18.121 12.243 21.387 1.00 90.81 122 VAL A O 1
ATOM 963 N N . SER A 1 123 ? -20.330 11.994 21.683 1.00 89.69 123 SER A N 1
ATOM 964 C CA . SER A 1 123 ? -20.606 11.853 20.249 1.00 89.69 123 SER A CA 1
ATOM 965 C C . SER A 1 123 ? -20.226 13.107 19.461 1.00 89.69 123 SER A C 1
ATOM 967 O O . SER A 1 123 ? -19.672 12.988 18.368 1.00 89.69 123 SER A O 1
ATOM 969 N N . GLN A 1 124 ? -20.508 14.298 19.992 1.00 94.62 124 GLN A N 1
ATOM 970 C CA . GLN A 1 124 ? -20.129 15.555 19.349 1.00 94.62 124 GLN A CA 1
ATOM 971 C C . GLN A 1 124 ? -18.609 15.715 19.298 1.00 94.62 124 GLN A C 1
ATOM 973 O O . GLN A 1 124 ? -18.077 16.095 18.255 1.00 94.62 124 GLN A O 1
ATOM 978 N N . LEU A 1 125 ? -17.905 15.375 20.381 1.00 92.56 125 LEU A N 1
ATOM 979 C CA . LEU A 1 125 ? -16.448 15.434 20.448 1.00 92.56 125 LEU A CA 1
ATOM 980 C C . LEU A 1 125 ? -15.797 14.487 19.434 1.00 92.56 125 LEU A C 1
ATOM 982 O O . LEU A 1 125 ? -14.870 14.892 18.737 1.00 92.56 125 LEU A O 1
ATOM 986 N N . ILE A 1 126 ? -16.305 13.257 19.309 1.00 90.69 126 ILE A N 1
ATOM 987 C CA . ILE A 1 126 ? -15.824 12.285 18.317 1.00 90.69 126 ILE A CA 1
ATOM 988 C C . ILE A 1 126 ? -16.045 12.811 16.897 1.00 90.69 126 ILE A C 1
ATOM 990 O O . ILE A 1 126 ? -15.110 12.804 16.099 1.00 90.69 126 ILE A O 1
ATOM 994 N N . ASN A 1 127 ? -17.248 13.304 16.586 1.00 91.88 127 ASN A N 1
ATOM 995 C CA . ASN A 1 127 ? -17.553 13.839 15.256 1.00 91.88 127 ASN A CA 1
ATOM 996 C C . ASN A 1 127 ? -16.670 15.045 14.915 1.00 91.88 127 ASN A C 1
ATOM 998 O O . ASN A 1 127 ? -16.106 15.111 13.826 1.00 91.88 127 ASN A O 1
ATOM 1002 N N . SER A 1 128 ? -16.490 15.956 15.870 1.00 94.75 128 SER A N 1
ATOM 1003 C CA . SER A 1 128 ? -15.646 17.144 15.700 1.00 94.75 128 SER A CA 1
ATOM 1004 C C . SER A 1 128 ? -14.173 16.759 15.548 1.00 94.75 128 SER A C 1
ATOM 1006 O O . SER A 1 128 ? -13.471 17.304 14.704 1.00 94.75 128 SER A O 1
ATOM 1008 N N . GLY A 1 129 ? -13.701 15.779 16.324 1.00 93.12 129 GLY A N 1
ATOM 1009 C CA . GLY A 1 129 ? -12.347 15.243 16.219 1.00 93.12 129 GLY A CA 1
ATOM 1010 C C . GLY A 1 129 ? -12.085 14.576 14.870 1.00 93.12 129 GLY A C 1
ATOM 1011 O O . GLY A 1 129 ? -11.044 14.819 14.265 1.00 93.12 129 GLY A O 1
ATOM 1012 N N . ALA A 1 130 ? -13.039 13.789 14.367 1.00 90.44 130 ALA A N 1
ATOM 1013 C CA . ALA A 1 130 ? -12.944 13.161 13.052 1.00 90.44 130 ALA A CA 1
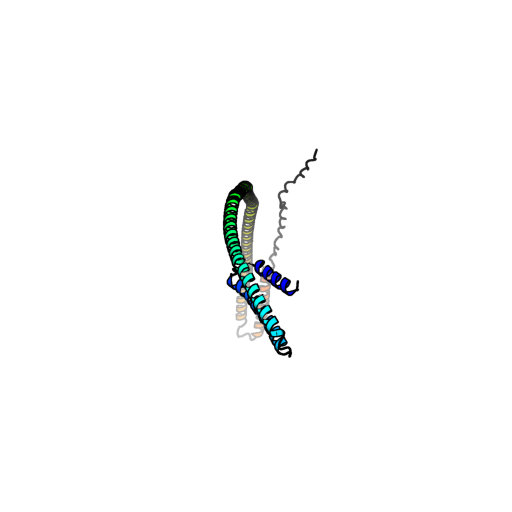ATOM 1014 C C . ALA A 1 130 ? -12.909 14.201 11.924 1.00 90.44 130 ALA A C 1
ATOM 1016 O O . ALA A 1 130 ? -12.093 14.082 11.012 1.00 90.44 130 ALA A O 1
ATOM 1017 N N . GLN A 1 131 ? -13.741 15.240 12.013 1.00 93.62 131 GLN A N 1
ATOM 1018 C CA . GLN A 1 131 ? -13.774 16.313 11.023 1.00 93.62 131 GLN A CA 1
ATOM 1019 C C . GLN A 1 131 ? -12.488 17.148 11.046 1.00 93.62 131 GLN A C 1
ATOM 1021 O O . GLN A 1 131 ? -11.869 17.335 10.005 1.00 93.62 131 GLN A O 1
ATOM 1026 N N . ASN A 1 132 ? -11.994 17.522 12.229 1.00 94.06 132 ASN A N 1
ATOM 1027 C CA . ASN A 1 132 ? -10.704 18.204 12.372 1.00 94.06 132 ASN A CA 1
ATOM 1028 C C . ASN A 1 132 ? -9.538 17.362 11.835 1.00 94.06 132 ASN A C 1
ATOM 1030 O O . ASN A 1 132 ? -8.614 17.895 11.225 1.00 94.06 132 ASN A O 1
ATOM 1034 N N . LEU A 1 133 ? -9.566 16.043 12.056 1.00 91.00 133 LEU A N 1
ATOM 1035 C CA . LEU A 1 133 ? -8.553 15.138 11.522 1.00 91.00 133 LEU A CA 1
ATOM 1036 C C . LEU A 1 133 ? -8.617 15.081 9.993 1.00 91.00 133 LEU A C 1
ATOM 1038 O O . LEU A 1 133 ? -7.577 15.118 9.343 1.00 91.00 133 LEU A O 1
ATOM 1042 N N . GLN A 1 134 ? -9.818 15.022 9.417 1.00 89.38 134 GLN A N 1
ATOM 1043 C CA . GLN A 1 134 ? -10.015 15.069 7.971 1.00 89.38 134 GLN A CA 1
ATOM 1044 C C . GLN A 1 134 ? -9.519 16.394 7.378 1.00 89.38 134 GLN A C 1
ATOM 1046 O O . GLN A 1 134 ? -8.775 16.374 6.399 1.00 89.38 134 GLN A O 1
ATOM 1051 N N . ASP A 1 135 ? -9.874 17.522 7.989 1.00 93.38 135 ASP A N 1
ATOM 1052 C CA . ASP A 1 135 ? -9.477 18.858 7.538 1.00 93.38 135 ASP A CA 1
ATOM 1053 C C . ASP A 1 135 ? -7.966 19.081 7.679 1.00 93.38 135 ASP A C 1
ATOM 1055 O O . ASP A 1 135 ? -7.350 19.745 6.847 1.00 93.38 135 ASP A O 1
ATOM 1059 N N . SER A 1 136 ? -7.345 18.486 8.702 1.00 92.12 136 SER A N 1
ATOM 1060 C CA . SER A 1 136 ? -5.899 18.545 8.894 1.00 92.12 136 SER A CA 1
ATOM 1061 C C . SER A 1 136 ? -5.158 17.634 7.917 1.00 92.12 136 SER A C 1
ATOM 1063 O O . SER A 1 136 ? -4.193 18.074 7.301 1.00 92.12 136 SER A O 1
ATOM 1065 N N . LEU A 1 137 ? -5.599 16.384 7.737 1.00 90.62 137 LEU A N 1
ATOM 1066 C CA . LEU A 1 137 ? -4.895 15.389 6.920 1.00 90.62 137 LEU A CA 1
ATOM 1067 C C . LEU A 1 137 ? -5.165 15.508 5.417 1.00 90.62 137 LEU A C 1
ATOM 1069 O O . LEU A 1 137 ? -4.295 15.136 4.628 1.00 90.62 137 LEU A O 1
ATOM 1073 N N . GLY A 1 138 ? -6.328 16.020 5.010 1.00 92.44 138 GLY A N 1
ATOM 1074 C CA . GLY A 1 138 ? -6.701 16.190 3.603 1.00 92.44 138 GLY A CA 1
ATOM 1075 C C . GLY A 1 138 ? -5.644 16.957 2.796 1.00 92.44 138 GLY A C 1
ATOM 1076 O O . GLY A 1 138 ? -5.098 16.397 1.842 1.00 92.44 138 GLY A O 1
ATOM 1077 N N . PRO A 1 139 ? -5.253 18.175 3.218 1.00 94.88 139 PRO A N 1
ATOM 1078 C CA . PRO A 1 139 ? -4.221 18.957 2.541 1.00 94.88 139 PRO A CA 1
ATOM 1079 C C . PRO A 1 139 ? -2.866 18.247 2.454 1.00 94.88 139 PRO A C 1
ATOM 1081 O O . PRO A 1 139 ? -2.199 18.330 1.424 1.00 94.88 139 PRO A O 1
ATOM 1084 N N . TYR A 1 140 ? -2.453 17.510 3.493 1.00 90.75 140 TYR A N 1
ATOM 1085 C CA . TYR A 1 140 ? -1.198 16.750 3.456 1.00 90.75 140 TYR A CA 1
ATOM 1086 C C . TYR A 1 140 ? -1.253 15.595 2.455 1.00 90.75 140 TYR A C 1
ATOM 1088 O O . TYR A 1 140 ? -0.274 15.357 1.746 1.00 90.75 140 TYR A O 1
ATOM 1096 N N . ALA A 1 141 ? -2.385 14.892 2.365 1.00 89.75 141 ALA A N 1
ATOM 1097 C CA . ALA A 1 141 ? -2.578 13.831 1.382 1.00 89.75 141 ALA A CA 1
ATOM 1098 C C . ALA A 1 141 ? -2.539 14.382 -0.054 1.00 89.75 141 ALA A C 1
ATOM 1100 O O . ALA A 1 141 ? -1.866 13.809 -0.917 1.00 89.75 141 ALA A O 1
ATOM 1101 N N . ASP A 1 142 ? -3.182 15.525 -0.299 1.00 93.75 142 ASP A N 1
ATOM 1102 C CA . ASP A 1 142 ? -3.159 16.202 -1.599 1.00 93.75 142 ASP A CA 1
ATOM 1103 C C . ASP A 1 142 ? -1.764 16.734 -1.952 1.00 93.75 142 ASP A C 1
ATOM 1105 O O . ASP A 1 142 ? -1.296 16.582 -3.090 1.00 93.75 142 ASP A O 1
ATOM 1109 N N . GLN A 1 143 ? -1.050 17.297 -0.975 1.00 94.94 143 GLN A N 1
ATOM 1110 C CA . GLN A 1 143 ? 0.326 17.747 -1.152 1.00 94.94 143 GLN A CA 1
ATOM 1111 C C . GLN A 1 143 ? 1.251 16.571 -1.476 1.00 94.94 143 GLN A C 1
ATOM 1113 O O . GLN A 1 143 ? 2.040 16.662 -2.418 1.00 94.94 143 GLN A O 1
ATOM 1118 N N . LEU A 1 144 ? 1.140 15.454 -0.752 1.00 92.81 144 LEU A N 1
ATOM 1119 C CA . LEU A 1 144 ? 1.934 14.252 -1.006 1.00 92.81 144 LEU A CA 1
ATOM 1120 C C . LEU A 1 144 ? 1.647 13.689 -2.401 1.00 92.81 144 LEU A C 1
ATOM 1122 O O . LEU A 1 144 ? 2.577 13.397 -3.151 1.00 92.81 144 LEU A O 1
ATOM 1126 N N . ARG A 1 145 ? 0.370 13.599 -2.791 1.00 92.44 145 ARG A N 1
ATOM 1127 C CA . ARG A 1 145 ? -0.033 13.166 -4.136 1.00 92.44 145 ARG A CA 1
ATOM 1128 C C . ARG A 1 145 ? 0.581 14.054 -5.217 1.00 92.44 145 ARG A C 1
ATOM 1130 O O . ARG A 1 145 ? 1.083 13.546 -6.221 1.00 92.44 145 ARG A O 1
ATOM 1137 N N . THR A 1 146 ? 0.557 15.366 -5.005 1.00 96.00 146 THR A N 1
ATOM 1138 C CA . THR A 1 146 ? 1.145 16.340 -5.930 1.00 96.00 146 THR A CA 1
ATOM 1139 C C . THR A 1 146 ? 2.662 16.181 -6.001 1.00 96.00 146 THR A C 1
ATOM 1141 O O . THR A 1 146 ? 3.210 16.097 -7.096 1.00 96.00 146 THR A O 1
ATOM 1144 N N . GLN A 1 147 ? 3.346 16.055 -4.862 1.00 94.12 147 GLN A N 1
ATOM 1145 C CA . GLN A 1 147 ? 4.795 15.846 -4.818 1.00 94.12 147 GLN A CA 1
ATOM 1146 C C . GLN A 1 147 ? 5.215 14.554 -5.519 1.00 94.12 147 GLN A C 1
ATOM 1148 O O . GLN A 1 147 ? 6.137 14.586 -6.330 1.00 94.12 147 GLN A O 1
ATOM 1153 N N . VAL A 1 148 ? 4.526 13.439 -5.265 1.00 94.19 148 VAL A N 1
ATOM 1154 C CA . VAL A 1 148 ? 4.805 12.151 -5.919 1.00 94.19 148 VAL A CA 1
ATOM 1155 C C . VAL A 1 148 ? 4.640 12.268 -7.430 1.00 94.19 148 VAL A C 1
ATOM 1157 O O . VAL A 1 148 ? 5.504 11.811 -8.179 1.00 94.19 148 VAL A O 1
ATOM 1160 N N . ARG A 1 149 ? 3.566 12.917 -7.896 1.00 94.75 149 ARG A N 1
ATOM 1161 C CA . ARG A 1 149 ? 3.349 13.147 -9.327 1.00 94.75 149 ARG A CA 1
ATOM 1162 C C . ARG A 1 149 ? 4.476 13.978 -9.935 1.00 94.75 149 ARG A C 1
ATOM 1164 O O . ARG A 1 149 ? 5.076 13.543 -10.913 1.00 94.75 149 ARG A O 1
ATOM 1171 N N . THR A 1 150 ? 4.809 15.114 -9.328 1.00 95.38 150 THR A N 1
ATOM 1172 C CA . THR A 1 150 ? 5.876 16.001 -9.807 1.00 95.38 150 THR A CA 1
ATOM 1173 C C . THR A 1 150 ? 7.231 15.298 -9.826 1.00 95.38 150 THR A C 1
ATOM 1175 O O . THR A 1 150 ? 7.978 15.419 -10.793 1.00 95.38 150 THR A O 1
ATOM 1178 N N . GLN A 1 151 ? 7.562 14.528 -8.786 1.00 93.19 151 GLN A N 1
ATOM 1179 C CA . GLN A 1 151 ? 8.810 13.766 -8.736 1.00 93.19 151 GLN A CA 1
ATOM 1180 C C . GLN A 1 151 ? 8.846 12.661 -9.793 1.00 93.19 151 GLN A C 1
ATOM 1182 O O . GLN A 1 151 ? 9.879 12.468 -10.427 1.00 93.19 151 GLN A O 1
ATOM 1187 N N . THR A 1 152 ? 7.724 11.982 -10.035 1.00 93.81 152 THR A N 1
ATOM 1188 C CA . THR A 1 152 ? 7.614 10.958 -11.083 1.00 93.81 152 THR A CA 1
ATOM 1189 C C . THR A 1 152 ? 7.772 11.570 -12.474 1.00 93.81 152 THR A C 1
ATOM 1191 O O . THR A 1 152 ? 8.503 11.035 -13.304 1.00 93.81 152 THR A O 1
ATOM 1194 N N . GLU A 1 153 ? 7.134 12.713 -12.736 1.00 94.69 153 GLU A N 1
ATOM 1195 C CA . GLU A 1 153 ? 7.273 13.448 -13.998 1.00 94.69 153 GLU A CA 1
ATOM 1196 C C . GLU A 1 153 ? 8.709 13.961 -14.189 1.00 94.69 153 GLU A C 1
ATOM 1198 O O . GLU A 1 153 ? 9.272 13.817 -15.276 1.00 94.69 153 GLU A O 1
ATOM 1203 N N . LYS A 1 154 ? 9.348 14.470 -13.127 1.00 94.38 154 LYS A N 1
ATOM 1204 C CA . LYS A 1 154 ? 10.761 14.871 -13.146 1.00 94.38 154 LYS A CA 1
ATOM 1205 C C . LYS A 1 154 ? 11.677 13.684 -13.434 1.00 94.38 154 LYS A C 1
ATOM 1207 O O . LYS A 1 154 ? 12.548 13.799 -14.290 1.00 94.38 154 LYS A O 1
ATOM 1212 N N . LEU A 1 155 ? 11.472 12.553 -12.762 1.00 93.69 155 LEU A N 1
ATOM 1213 C CA . LEU A 1 155 ? 12.255 11.339 -12.976 1.00 93.69 155 LEU A CA 1
ATOM 1214 C C . LEU A 1 155 ? 12.083 10.822 -14.406 1.00 93.69 155 LEU A C 1
ATOM 1216 O O . LEU A 1 155 ? 13.067 10.503 -15.063 1.00 93.69 155 LEU A O 1
ATOM 1220 N N . ARG A 1 156 ? 10.850 10.807 -14.923 1.00 92.12 156 ARG A N 1
ATOM 1221 C CA . ARG A 1 156 ? 10.572 10.456 -16.320 1.00 92.12 156 ARG A CA 1
ATOM 1222 C C . ARG A 1 156 ? 11.315 11.382 -17.280 1.00 92.12 156 ARG A C 1
ATOM 1224 O O . ARG A 1 156 ? 11.984 10.891 -18.176 1.00 92.12 156 ARG A O 1
ATOM 1231 N N . SER A 1 157 ? 11.228 12.695 -17.072 1.00 93.94 157 SER A N 1
ATOM 1232 C CA . SER A 1 157 ? 11.919 13.692 -17.899 1.00 93.94 157 SER A CA 1
ATOM 1233 C C . SER A 1 157 ? 13.441 13.521 -17.861 1.00 93.94 157 SER A C 1
ATOM 1235 O O . SER A 1 157 ? 14.102 13.635 -18.887 1.00 93.94 157 SER A O 1
ATOM 1237 N N . GLN A 1 158 ? 13.999 13.172 -16.697 1.00 92.25 158 GLN A N 1
ATOM 1238 C CA . GLN A 1 158 ? 15.425 12.889 -16.551 1.00 92.25 158 GLN A CA 1
ATOM 1239 C C . GLN A 1 158 ? 15.842 11.578 -17.218 1.00 92.25 158 GLN A C 1
ATOM 1241 O O . GLN A 1 158 ? 16.926 11.533 -17.780 1.00 92.25 158 GLN A O 1
ATOM 1246 N N . LEU A 1 159 ? 15.012 10.531 -17.175 1.00 92.38 159 LEU A N 1
ATOM 1247 C CA . LEU A 1 159 ? 15.339 9.208 -17.719 1.00 92.38 159 LEU A CA 1
ATOM 1248 C C . LEU A 1 159 ? 15.060 9.064 -19.222 1.00 92.38 159 LEU A C 1
ATOM 1250 O O . LEU A 1 159 ? 15.774 8.316 -19.887 1.00 92.38 159 LEU A O 1
ATOM 1254 N N . SER A 1 160 ? 14.076 9.783 -19.770 1.00 93.81 160 SER A N 1
ATOM 1255 C CA . SER A 1 160 ? 13.765 9.804 -21.208 1.00 93.81 160 SER A CA 1
ATOM 1256 C C . SER A 1 160 ? 14.998 9.981 -22.110 1.00 93.81 160 SER A C 1
ATOM 1258 O O . SER A 1 160 ? 15.205 9.125 -22.969 1.00 93.81 160 SER A O 1
ATOM 1260 N N . PRO A 1 161 ? 15.866 10.998 -21.919 1.00 93.50 161 PRO A N 1
ATOM 1261 C CA . PRO A 1 161 ? 17.021 11.190 -22.795 1.00 93.50 161 PRO A CA 1
ATOM 1262 C C . PRO A 1 161 ? 18.041 10.049 -22.697 1.00 93.50 161 PRO A C 1
ATOM 1264 O O . PRO A 1 161 ? 18.710 9.747 -23.681 1.00 93.50 161 PRO A O 1
ATOM 1267 N N . TYR A 1 162 ? 18.160 9.376 -21.547 1.00 89.69 162 TYR A N 1
ATOM 1268 C CA . TYR A 1 162 ? 19.027 8.198 -21.434 1.00 89.69 162 TYR A CA 1
ATOM 1269 C C . TYR A 1 162 ? 18.466 7.011 -22.216 1.00 89.69 162 TYR A C 1
ATOM 1271 O O . TYR A 1 162 ? 19.231 6.315 -22.882 1.00 89.69 162 TYR A O 1
ATOM 1279 N N . ALA A 1 163 ? 17.148 6.799 -22.171 1.00 89.88 163 ALA A N 1
ATOM 1280 C CA . ALA A 1 163 ? 16.490 5.755 -22.951 1.00 89.88 163 ALA A CA 1
ATOM 1281 C C . ALA A 1 163 ? 16.638 6.007 -24.462 1.00 89.88 163 ALA A C 1
ATOM 1283 O O . ALA A 1 163 ? 17.050 5.107 -25.189 1.00 89.88 163 ALA A O 1
ATOM 1284 N N . GLU A 1 164 ? 16.405 7.241 -24.918 1.00 93.12 164 GLU A N 1
ATOM 1285 C CA . GLU A 1 164 ? 16.586 7.637 -26.324 1.00 93.12 164 GLU A CA 1
ATOM 1286 C C . GLU A 1 164 ? 18.048 7.499 -26.778 1.00 93.12 164 GLU A C 1
ATOM 1288 O O . GLU A 1 164 ? 18.330 6.992 -27.869 1.00 93.12 164 GLU A O 1
ATOM 1293 N N . ARG A 1 165 ? 19.008 7.895 -25.929 1.00 93.06 165 ARG A N 1
ATOM 1294 C CA . ARG A 1 165 ? 20.439 7.744 -26.226 1.00 93.06 165 ARG A CA 1
ATOM 1295 C C . ARG A 1 165 ? 20.837 6.272 -26.326 1.00 93.06 165 ARG A C 1
ATOM 1297 O O . ARG A 1 165 ? 21.613 5.917 -27.207 1.00 93.06 165 ARG A O 1
ATOM 1304 N N . MET A 1 166 ? 20.308 5.419 -25.451 1.00 90.38 166 MET A N 1
ATOM 1305 C CA . MET A 1 166 ? 20.553 3.977 -25.491 1.00 90.38 166 MET A CA 1
ATOM 1306 C C . MET A 1 166 ? 19.942 3.331 -26.741 1.00 90.38 166 MET A C 1
ATOM 1308 O O . MET A 1 166 ? 20.605 2.522 -27.385 1.00 90.38 166 MET A O 1
ATOM 1312 N N . GLU A 1 167 ? 18.722 3.713 -27.124 1.00 90.19 167 GLU A N 1
ATOM 1313 C CA . GLU A 1 167 ? 18.087 3.247 -28.362 1.00 90.19 167 GLU A CA 1
ATOM 1314 C C . GLU A 1 167 ? 18.906 3.646 -29.598 1.00 90.19 167 GLU A C 1
ATOM 1316 O O . GLU A 1 167 ? 19.145 2.818 -30.478 1.00 90.19 167 GLU A O 1
ATOM 1321 N N . THR A 1 168 ? 19.406 4.884 -29.622 1.00 93.94 168 THR A N 1
ATOM 1322 C CA . THR A 1 168 ? 20.273 5.383 -30.699 1.00 93.94 168 THR A CA 1
ATOM 1323 C C . THR A 1 168 ? 21.588 4.606 -30.754 1.00 93.94 168 THR A C 1
ATOM 1325 O O . THR A 1 168 ? 21.933 4.083 -31.806 1.00 93.94 168 THR A O 1
ATOM 1328 N N . MET A 1 169 ? 22.275 4.420 -29.620 1.00 89.31 169 MET A N 1
ATOM 1329 C CA . MET A 1 169 ? 23.515 3.633 -29.573 1.00 89.31 169 MET A CA 1
ATOM 1330 C C . MET A 1 169 ? 23.314 2.191 -30.051 1.00 89.31 169 MET A C 1
ATOM 1332 O O . MET A 1 169 ? 24.151 1.664 -30.778 1.00 89.31 169 MET A O 1
ATOM 1336 N N . LEU A 1 170 ? 22.210 1.545 -29.662 1.00 91.06 170 LEU A N 1
ATOM 1337 C CA . LEU A 1 170 ? 21.894 0.186 -30.109 1.00 91.06 170 LEU A CA 1
ATOM 1338 C C . LEU A 1 170 ? 21.621 0.128 -31.615 1.00 91.06 170 LEU A C 1
ATOM 1340 O O . LEU A 1 170 ? 22.015 -0.837 -32.273 1.00 91.06 170 LEU A O 1
ATOM 1344 N N . ARG A 1 171 ? 20.962 1.152 -32.165 1.00 93.31 171 ARG A N 1
ATOM 1345 C CA . ARG A 1 171 ? 20.738 1.277 -33.606 1.00 93.31 171 ARG A CA 1
ATOM 1346 C C . ARG A 1 171 ? 22.055 1.459 -34.355 1.00 93.31 171 ARG A C 1
ATOM 1348 O O . ARG A 1 171 ? 22.321 0.688 -35.269 1.00 93.31 171 ARG A O 1
ATOM 1355 N N . ASP A 1 172 ? 22.896 2.384 -33.909 1.00 92.44 172 ASP A N 1
ATOM 1356 C CA . ASP A 1 172 ? 24.193 2.660 -34.528 1.00 92.44 172 ASP A CA 1
ATOM 1357 C C . ASP A 1 172 ? 25.109 1.429 -34.469 1.00 92.44 172 ASP A C 1
ATOM 1359 O O . ASP A 1 172 ? 25.743 1.066 -35.456 1.00 92.44 172 ASP A O 1
ATOM 1363 N N . GLN A 1 173 ? 25.142 0.716 -33.336 1.00 89.75 173 GLN A N 1
ATOM 1364 C CA . GLN A 1 173 ? 25.894 -0.537 -33.215 1.00 89.75 173 GLN A CA 1
ATOM 1365 C C . GLN A 1 173 ? 25.383 -1.618 -34.168 1.00 89.75 173 GLN A C 1
ATOM 1367 O O . GLN A 1 173 ? 26.185 -2.348 -34.752 1.00 89.75 173 GLN A O 1
ATOM 1372 N N . LYS A 1 174 ? 24.063 -1.729 -34.338 1.00 90.25 174 LYS A N 1
ATOM 1373 C CA . LYS A 1 174 ? 23.467 -2.665 -35.293 1.00 90.25 174 LYS A CA 1
ATOM 1374 C C . LYS A 1 174 ? 23.852 -2.308 -36.729 1.00 90.25 174 LYS A C 1
ATOM 1376 O O . LYS A 1 174 ? 24.231 -3.207 -37.479 1.00 90.25 174 LYS A O 1
ATOM 1381 N N . ASP A 1 175 ? 23.773 -1.034 -37.094 1.00 92.44 175 ASP A N 1
ATOM 1382 C CA . ASP A 1 175 ? 24.094 -0.561 -38.441 1.00 92.44 175 ASP A CA 1
ATOM 1383 C C . ASP A 1 175 ? 25.590 -0.764 -38.744 1.00 92.44 175 ASP A C 1
ATOM 1385 O O . ASP A 1 175 ? 25.938 -1.335 -39.779 1.00 92.44 175 ASP A O 1
ATOM 1389 N N . ASN A 1 176 ? 26.471 -0.455 -37.786 1.00 92.75 176 ASN A N 1
ATOM 1390 C CA . ASN A 1 176 ? 27.912 -0.713 -37.887 1.00 92.75 176 ASN A CA 1
ATOM 1391 C C . ASN A 1 176 ? 28.237 -2.208 -38.009 1.00 92.75 176 ASN A C 1
ATOM 1393 O O . ASN A 1 176 ? 29.111 -2.604 -38.787 1.00 92.75 176 ASN A O 1
ATOM 1397 N N . LEU A 1 177 ? 27.541 -3.065 -37.253 1.00 90.81 177 LEU A N 1
ATOM 1398 C CA . LEU A 1 177 ? 27.710 -4.515 -37.349 1.00 90.81 177 LEU A CA 1
ATOM 1399 C C . LEU A 1 177 ? 27.264 -5.023 -38.724 1.00 90.81 177 LEU A C 1
ATOM 1401 O O . LEU A 1 177 ? 27.945 -5.849 -39.329 1.00 90.81 177 LEU A O 1
ATOM 1405 N N . GLN A 1 178 ? 26.143 -4.515 -39.236 1.00 92.00 178 GLN A N 1
ATOM 1406 C CA . GLN A 1 178 ? 25.646 -4.856 -40.563 1.00 92.00 178 GLN A CA 1
ATOM 1407 C C . GLN A 1 178 ? 26.628 -4.428 -41.661 1.00 92.00 178 GLN A C 1
ATOM 1409 O O . GLN A 1 178 ? 26.888 -5.208 -42.579 1.00 92.00 178 GLN A O 1
ATOM 1414 N N . GLU A 1 179 ? 27.207 -3.231 -41.563 1.00 91.75 179 GLU A N 1
ATOM 1415 C CA . GLU A 1 179 ? 28.228 -2.760 -42.499 1.00 91.75 179 GLU A CA 1
ATOM 1416 C C . GLU A 1 179 ? 29.498 -3.618 -42.431 1.00 91.75 179 GLU A C 1
ATOM 1418 O O . GLU A 1 179 ? 29.995 -4.059 -43.471 1.00 91.75 179 GLU A O 1
ATOM 1423 N N . SER A 1 180 ? 29.965 -3.935 -41.220 1.00 89.88 180 SER A N 1
ATOM 1424 C CA . SER A 1 180 ? 31.134 -4.796 -40.995 1.00 89.88 180 SER A CA 1
ATOM 1425 C C . SER A 1 180 ? 30.932 -6.189 -41.595 1.00 89.88 180 SER A C 1
ATOM 1427 O O . SER A 1 180 ? 31.812 -6.713 -42.280 1.00 89.88 180 SER A O 1
ATOM 1429 N N . LEU A 1 181 ? 29.747 -6.780 -41.407 1.00 89.94 181 LEU A N 1
ATOM 1430 C CA . LEU A 1 181 ? 29.388 -8.067 -42.006 1.00 89.94 181 LEU A CA 1
ATOM 1431 C C . LEU A 1 181 ? 29.296 -7.984 -43.533 1.00 89.94 181 LEU A C 1
ATOM 1433 O O . LEU A 1 181 ? 29.776 -8.883 -44.223 1.00 89.94 181 LEU A O 1
ATOM 1437 N N . ALA A 1 182 ? 28.729 -6.907 -44.080 1.00 91.81 182 ALA A N 1
ATOM 1438 C CA . ALA A 1 182 ? 28.680 -6.697 -45.524 1.00 91.81 182 ALA A CA 1
ATOM 1439 C C . ALA A 1 182 ? 30.086 -6.528 -46.124 1.00 91.81 182 ALA A C 1
ATOM 1441 O O . ALA A 1 182 ? 30.363 -7.033 -47.213 1.00 91.81 182 ALA A O 1
ATOM 1442 N N . GLN A 1 183 ? 30.990 -5.843 -45.421 1.00 89.19 183 GLN A N 1
ATOM 1443 C CA . GLN A 1 183 ? 32.384 -5.701 -45.831 1.00 89.19 183 GLN A CA 1
ATOM 1444 C C . GLN A 1 183 ? 33.125 -7.037 -45.789 1.00 89.19 183 GLN A C 1
ATOM 1446 O O . GLN A 1 183 ? 33.828 -7.361 -46.747 1.00 89.19 183 GLN A O 1
ATOM 1451 N N . LEU A 1 184 ? 32.931 -7.826 -44.730 1.00 88.88 184 LEU A N 1
ATOM 1452 C CA . LEU A 1 184 ? 33.494 -9.169 -44.626 1.00 88.88 184 LEU A CA 1
ATOM 1453 C C . LEU A 1 184 ? 32.988 -10.073 -45.759 1.00 88.88 184 LEU A C 1
ATOM 1455 O O . LEU A 1 184 ? 33.783 -10.788 -46.365 1.00 88.88 184 LEU A O 1
ATOM 1459 N N . GLY A 1 185 ? 31.697 -9.986 -46.099 1.00 89.81 185 GLY A N 1
ATOM 1460 C CA . GLY A 1 185 ? 31.113 -10.678 -47.251 1.00 89.81 185 GLY A CA 1
ATOM 1461 C C . GLY A 1 185 ? 31.815 -10.313 -48.560 1.00 89.81 185 GLY A C 1
ATOM 1462 O O . GLY A 1 185 ? 32.306 -11.195 -49.257 1.00 89.81 185 GLY A O 1
ATOM 1463 N N . ARG A 1 186 ? 31.990 -9.013 -48.837 1.00 90.62 186 ARG A N 1
ATOM 1464 C CA . ARG A 1 186 ? 32.726 -8.547 -50.029 1.00 90.62 186 ARG A CA 1
ATOM 1465 C C . ARG A 1 186 ? 34.180 -9.022 -50.050 1.00 90.62 186 ARG A C 1
ATOM 1467 O O . ARG A 1 186 ? 34.690 -9.383 -51.107 1.00 90.62 186 ARG A O 1
ATOM 1474 N N . GLN A 1 187 ? 34.867 -9.012 -48.907 1.00 86.75 187 GLN A N 1
ATOM 1475 C CA . GLN A 1 187 ? 36.241 -9.516 -48.814 1.00 86.75 187 GLN A CA 1
ATOM 1476 C C . GLN A 1 187 ? 36.319 -11.020 -49.077 1.00 86.75 187 GLN A C 1
ATOM 1478 O O . GLN A 1 187 ? 37.262 -11.478 -49.724 1.00 86.75 187 GLN A O 1
ATOM 1483 N N . LEU A 1 188 ? 35.339 -11.784 -48.591 1.00 87.69 188 LEU A N 1
ATOM 1484 C CA . LEU A 1 188 ? 35.250 -13.212 -48.853 1.00 87.69 188 LEU A CA 1
ATOM 1485 C C . LEU A 1 188 ? 35.007 -13.479 -50.340 1.00 87.69 188 LEU A C 1
ATOM 1487 O O . LEU A 1 188 ? 35.743 -14.273 -50.918 1.00 87.69 188 LEU A O 1
ATOM 1491 N N . ASP A 1 189 ? 34.064 -12.774 -50.966 1.00 88.06 189 ASP A N 1
ATOM 1492 C CA . ASP A 1 189 ? 33.775 -12.899 -52.399 1.00 88.06 189 ASP A CA 1
ATOM 1493 C C . ASP A 1 189 ? 35.020 -12.606 -53.249 1.00 88.06 189 ASP A C 1
ATOM 1495 O O . ASP A 1 189 ? 35.379 -13.390 -54.127 1.00 88.06 189 ASP A O 1
ATOM 1499 N N . LEU A 1 190 ? 35.748 -11.527 -52.933 1.00 88.19 190 LEU A N 1
ATOM 1500 C CA . LEU A 1 190 ? 37.015 -11.198 -53.594 1.00 88.19 190 LEU A CA 1
ATOM 1501 C C . LEU A 1 190 ? 38.058 -12.308 -53.424 1.00 88.19 190 LEU A C 1
ATOM 1503 O O . LEU A 1 190 ? 38.750 -12.652 -54.380 1.00 88.19 190 LEU A O 1
ATOM 1507 N N . LYS A 1 191 ? 38.175 -12.879 -52.222 1.00 81.38 191 LYS A N 1
ATOM 1508 C CA . LYS A 1 191 ? 39.130 -13.957 -51.941 1.00 81.38 191 LYS A CA 1
ATOM 1509 C C . LYS A 1 191 ? 38.757 -15.249 -52.669 1.00 81.38 191 LYS A C 1
ATOM 1511 O O . LYS A 1 191 ? 39.648 -15.940 -53.160 1.00 81.38 191 LYS A O 1
ATOM 1516 N N . VAL A 1 192 ? 37.466 -15.562 -52.766 1.00 86.06 192 VAL A N 1
ATOM 1517 C CA . VAL A 1 192 ? 36.954 -16.708 -53.527 1.00 86.06 192 VAL A CA 1
ATOM 1518 C C . VAL A 1 192 ? 37.238 -16.528 -55.015 1.00 86.06 192 VAL A C 1
ATOM 1520 O O . VAL A 1 192 ? 37.733 -17.461 -55.644 1.00 86.06 192 VAL A O 1
ATOM 1523 N N . GLU A 1 193 ? 37.005 -15.338 -55.568 1.00 86.06 193 GLU A N 1
ATOM 1524 C CA . GLU A 1 193 ? 37.265 -15.066 -56.984 1.00 86.06 193 GLU A CA 1
ATOM 1525 C C . GLU A 1 193 ? 38.765 -15.102 -57.307 1.00 86.06 193 GLU A C 1
ATOM 1527 O O . GLU A 1 193 ? 39.183 -15.708 -58.291 1.00 86.06 193 GLU A O 1
ATOM 1532 N N . GLN A 1 194 ? 39.605 -14.539 -56.436 1.00 80.62 194 GLN A N 1
ATOM 1533 C CA . GLN A 1 194 ? 41.063 -14.629 -56.566 1.00 80.62 194 GLN A CA 1
ATOM 1534 C C . GLN A 1 194 ? 41.558 -16.073 -56.486 1.00 80.62 194 GLN A C 1
ATOM 1536 O O . GLN A 1 194 ? 42.396 -16.485 -57.288 1.00 80.62 194 GLN A O 1
ATOM 1541 N N . PHE A 1 195 ? 41.030 -16.858 -55.544 1.00 84.06 195 PHE A N 1
ATOM 1542 C CA . PHE A 1 195 ? 41.348 -18.276 -55.446 1.00 84.06 195 PHE A CA 1
ATOM 1543 C C . PHE A 1 195 ? 40.933 -19.013 -56.720 1.00 84.06 195 PHE A C 1
ATOM 1545 O O . PHE A 1 195 ? 41.744 -19.732 -57.296 1.00 84.06 195 PHE A O 1
ATOM 1552 N N . ARG A 1 196 ? 39.710 -18.786 -57.211 1.00 84.38 196 ARG A N 1
ATOM 1553 C CA . ARG A 1 196 ? 39.213 -19.367 -58.463 1.00 84.38 196 ARG A CA 1
ATOM 1554 C C . ARG A 1 196 ? 40.132 -19.030 -59.638 1.00 84.38 196 ARG A C 1
ATOM 1556 O O . ARG A 1 196 ? 40.596 -19.948 -60.308 1.00 84.38 196 ARG A O 1
ATOM 1563 N N . SER A 1 197 ? 40.439 -17.749 -59.840 1.00 83.44 197 SER A N 1
ATOM 1564 C CA . SER A 1 197 ? 41.315 -17.278 -60.920 1.00 83.44 197 SER A CA 1
ATOM 1565 C C . SER A 1 197 ? 42.733 -17.838 -60.812 1.00 83.44 197 SER A C 1
ATOM 1567 O O . SER A 1 197 ? 43.379 -18.068 -61.832 1.00 83.44 197 SER A O 1
ATOM 1569 N N . SER A 1 198 ? 43.218 -18.090 -59.594 1.00 81.50 198 SER A N 1
ATOM 1570 C CA . SER A 1 198 ? 44.507 -18.739 -59.390 1.00 81.50 198 SER A CA 1
ATOM 1571 C C . SER A 1 198 ? 44.442 -20.231 -59.707 1.00 81.50 198 SER A C 1
ATOM 1573 O O . SER A 1 198 ? 45.307 -20.740 -60.406 1.00 81.50 198 SER A O 1
ATOM 1575 N N . VAL A 1 199 ? 43.412 -20.953 -59.265 1.00 82.19 199 VAL A N 1
ATOM 1576 C CA . VAL A 1 199 ? 43.319 -22.413 -59.440 1.00 82.19 199 VAL A CA 1
ATOM 1577 C C . VAL A 1 199 ? 42.974 -22.823 -60.872 1.00 82.19 199 VAL A C 1
ATOM 1579 O O . VAL A 1 199 ? 43.484 -23.839 -61.341 1.00 82.19 199 VAL A O 1
ATOM 1582 N N . GLU A 1 200 ? 42.152 -22.048 -61.579 1.00 83.50 200 GLU A N 1
ATOM 1583 C CA . GLU A 1 200 ? 41.688 -22.338 -62.944 1.00 83.50 200 GLU A CA 1
ATOM 1584 C C . GLU A 1 200 ? 42.827 -22.682 -63.933 1.00 83.50 200 GLU A C 1
ATOM 1586 O O . GLU A 1 200 ? 42.838 -23.810 -64.438 1.00 83.50 200 GLU A O 1
ATOM 1591 N N . PRO A 1 201 ? 43.855 -21.833 -64.143 1.00 83.94 201 PRO A N 1
ATOM 1592 C CA . PRO A 1 201 ? 44.947 -22.145 -65.067 1.00 83.94 201 PRO A CA 1
ATOM 1593 C C . PRO A 1 201 ? 45.797 -23.340 -64.612 1.00 83.94 201 PRO A C 1
ATOM 1595 O O . PRO A 1 201 ? 46.338 -24.069 -65.444 1.00 83.94 201 PRO A O 1
ATOM 1598 N N . HIS A 1 202 ? 45.910 -23.581 -63.302 1.00 81.38 202 HIS A N 1
ATOM 1599 C CA . HIS A 1 202 ? 46.651 -24.730 -62.776 1.00 81.38 202 HIS A CA 1
ATOM 1600 C C . HIS A 1 202 ? 45.883 -26.039 -62.996 1.00 81.38 202 HIS A C 1
ATOM 1602 O O . HIS A 1 202 ? 46.492 -27.052 -63.345 1.00 81.38 202 HIS A O 1
ATOM 1608 N N . GLY A 1 203 ? 44.555 -26.022 -62.845 1.00 83.25 203 GLY A N 1
ATOM 1609 C CA . GLY A 1 203 ? 43.685 -27.156 -63.156 1.00 83.25 203 GLY A CA 1
ATOM 1610 C C . GLY A 1 203 ? 43.704 -27.503 -64.645 1.00 83.25 203 GLY A C 1
ATOM 1611 O O . GLY A 1 203 ? 43.851 -28.673 -65.007 1.00 83.25 203 GLY A O 1
ATOM 1612 N N . GLU A 1 204 ? 43.645 -26.494 -65.517 1.00 84.75 204 GLU A N 1
ATOM 1613 C CA . GLU A 1 204 ? 43.773 -26.682 -66.966 1.00 84.75 204 GLU A CA 1
ATOM 1614 C C . GLU A 1 204 ? 45.148 -27.227 -67.367 1.00 84.75 204 GLU A C 1
ATOM 1616 O O . GLU A 1 204 ? 45.237 -28.180 -68.149 1.00 84.75 204 GLU A O 1
ATOM 1621 N N . ALA A 1 205 ? 46.227 -26.665 -66.812 1.00 81.56 205 ALA A N 1
ATOM 1622 C CA . ALA A 1 205 ? 47.587 -27.127 -67.070 1.00 81.56 205 ALA A CA 1
ATOM 1623 C C . ALA A 1 205 ? 47.773 -28.587 -66.637 1.00 81.56 205 ALA A C 1
ATOM 1625 O O . ALA A 1 205 ? 48.314 -29.392 -67.398 1.00 81.56 205 ALA A O 1
ATOM 1626 N N . PHE A 1 206 ? 47.276 -28.949 -65.451 1.00 83.69 206 PHE A N 1
ATOM 1627 C CA . PHE A 1 206 ? 47.304 -30.323 -64.960 1.00 83.69 206 PHE A CA 1
ATOM 1628 C C . PHE A 1 206 ? 46.520 -31.272 -65.876 1.00 83.69 206 PHE A C 1
ATOM 1630 O O . PHE A 1 206 ? 47.051 -32.309 -66.276 1.00 83.69 206 PHE A O 1
ATOM 1637 N N . ASN A 1 207 ? 45.305 -30.896 -66.291 1.00 86.50 207 ASN A N 1
ATOM 1638 C CA . ASN A 1 207 ? 44.499 -31.692 -67.217 1.00 86.50 207 ASN A CA 1
ATOM 1639 C C . ASN A 1 207 ? 45.211 -31.909 -68.565 1.00 86.50 207 ASN A C 1
ATOM 1641 O O . ASN A 1 207 ? 45.314 -33.038 -69.045 1.00 86.50 207 ASN A O 1
ATOM 1645 N N . LYS A 1 208 ? 45.777 -30.849 -69.158 1.00 85.12 208 LYS A N 1
ATOM 1646 C CA . LYS A 1 208 ? 46.544 -30.942 -70.411 1.00 85.12 208 LYS A CA 1
ATOM 1647 C C . LYS A 1 208 ? 47.734 -31.891 -70.277 1.00 85.12 208 LYS A C 1
ATOM 1649 O O . LYS A 1 208 ? 48.000 -32.680 -71.182 1.00 85.12 208 LYS A O 1
ATOM 1654 N N . ILE A 1 209 ? 48.438 -31.824 -69.149 1.00 81.31 209 ILE A N 1
ATOM 1655 C CA . ILE A 1 209 ? 49.570 -32.700 -68.855 1.00 81.31 209 ILE A CA 1
ATOM 1656 C C . ILE A 1 209 ? 49.119 -34.159 -68.720 1.00 81.31 209 ILE A C 1
ATOM 1658 O O . ILE A 1 209 ? 49.760 -35.028 -69.305 1.00 81.31 209 ILE A O 1
ATOM 1662 N N . LEU A 1 210 ? 48.024 -34.436 -68.004 1.00 81.12 210 LEU A N 1
ATOM 1663 C CA . LEU A 1 210 ? 47.489 -35.794 -67.865 1.00 81.12 210 LEU A CA 1
ATOM 1664 C C . LEU A 1 210 ? 47.114 -36.398 -69.218 1.00 81.12 210 LEU A C 1
ATOM 1666 O O . LEU A 1 210 ? 47.524 -37.515 -69.528 1.00 81.12 210 LEU A O 1
ATOM 1670 N N . VAL A 1 211 ? 46.381 -35.649 -70.046 1.00 86.44 211 VAL A N 1
ATOM 1671 C CA . VAL A 1 211 ? 45.994 -36.098 -71.391 1.00 86.44 211 VAL A CA 1
ATOM 1672 C C . VAL A 1 211 ? 47.230 -36.394 -72.244 1.00 86.44 211 VAL A C 1
ATOM 1674 O O . VAL A 1 211 ? 47.280 -37.417 -72.928 1.00 86.44 211 VAL A O 1
ATOM 1677 N N . GLN A 1 212 ? 48.251 -35.536 -72.175 1.00 84.19 212 GLN A N 1
ATOM 1678 C CA . GLN A 1 212 ? 49.503 -35.725 -72.905 1.00 84.19 212 GLN A CA 1
ATOM 1679 C C . GLN A 1 212 ? 50.271 -36.970 -72.429 1.00 84.19 212 GLN A C 1
ATOM 1681 O O . GLN A 1 212 ? 50.725 -37.751 -73.261 1.00 84.19 212 GLN A O 1
ATOM 1686 N N . GLN A 1 213 ? 50.370 -37.201 -71.116 1.00 78.94 213 GLN A N 1
ATOM 1687 C CA . GLN A 1 213 ? 51.052 -38.378 -70.560 1.00 78.94 213 GLN A CA 1
ATOM 1688 C C . GLN A 1 213 ? 50.356 -39.690 -70.938 1.00 78.94 213 GLN A C 1
ATOM 1690 O O . GLN A 1 213 ? 51.017 -40.652 -71.326 1.00 78.94 213 GLN A O 1
ATOM 1695 N N . VAL A 1 214 ? 49.019 -39.729 -70.906 1.00 80.62 214 VAL A N 1
ATOM 1696 C CA . VAL A 1 214 ? 48.251 -40.902 -71.358 1.00 80.62 214 VAL A CA 1
ATOM 1697 C C . VAL A 1 214 ? 48.494 -41.180 -72.844 1.00 80.62 214 VAL A C 1
ATOM 1699 O O . VAL A 1 214 ? 48.630 -42.337 -73.244 1.00 80.62 214 VAL A O 1
ATOM 1702 N N . LYS A 1 215 ? 48.594 -40.131 -73.667 1.00 81.75 215 LYS A N 1
ATOM 1703 C CA . LYS A 1 215 ? 48.884 -40.267 -75.097 1.00 81.75 215 LYS A CA 1
ATOM 1704 C C . LYS A 1 215 ? 50.295 -40.808 -75.353 1.00 81.75 215 LYS A C 1
ATOM 1706 O O . LYS A 1 215 ? 50.444 -41.744 -76.131 1.00 81.75 215 LYS A O 1
ATOM 1711 N N . GLU A 1 216 ? 51.305 -40.267 -74.677 1.00 75.81 216 GLU A N 1
ATOM 1712 C CA . GLU A 1 216 ? 52.696 -40.734 -74.784 1.00 75.81 216 GLU A CA 1
ATOM 1713 C C . GLU A 1 216 ? 52.856 -42.186 -74.325 1.00 75.81 216 GLU A C 1
ATOM 1715 O O . GLU A 1 216 ? 53.606 -42.951 -74.930 1.00 75.81 216 GLU A O 1
ATOM 1720 N N . LEU A 1 217 ? 52.126 -42.587 -73.283 1.00 75.00 217 LEU A N 1
ATOM 1721 C CA . LEU A 1 217 ? 52.068 -43.975 -72.842 1.00 75.00 217 LEU A CA 1
ATOM 1722 C C . LEU A 1 217 ? 51.447 -44.878 -73.912 1.00 75.00 217 LEU A C 1
ATOM 1724 O O . LEU A 1 217 ? 52.001 -45.931 -74.208 1.00 75.00 217 LEU A O 1
ATOM 1728 N N . ASN A 1 218 ? 50.345 -44.456 -74.534 1.00 75.69 218 ASN A N 1
ATOM 1729 C CA . ASN A 1 218 ? 49.710 -45.216 -75.611 1.00 75.69 218 ASN A CA 1
ATOM 1730 C C . ASN A 1 218 ? 50.614 -45.368 -76.852 1.00 75.69 218 ASN A C 1
ATOM 1732 O O . ASN A 1 218 ? 50.556 -46.389 -77.526 1.00 75.69 218 ASN A O 1
ATOM 1736 N N . GLU A 1 219 ? 51.463 -44.380 -77.153 1.00 7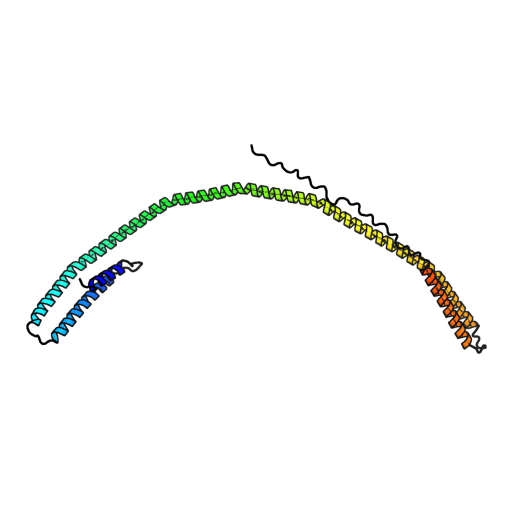3.81 219 GLU A N 1
ATOM 1737 C CA . GLU A 1 219 ? 52.430 -44.446 -78.262 1.00 73.81 219 GLU A CA 1
ATOM 1738 C C . GLU A 1 219 ? 53.657 -45.313 -77.937 1.00 73.81 219 GLU A C 1
ATOM 1740 O O . GLU A 1 219 ? 54.164 -46.018 -78.807 1.00 73.81 219 GLU A O 1
ATOM 1745 N N . LYS A 1 220 ? 54.144 -45.276 -76.690 1.00 65.06 220 LYS A N 1
ATOM 1746 C CA . LYS A 1 220 ? 55.306 -46.069 -76.250 1.00 65.06 220 LYS A CA 1
ATOM 1747 C C . LYS A 1 220 ? 54.963 -47.521 -75.926 1.00 65.06 220 LYS A C 1
ATOM 1749 O O . LYS A 1 220 ? 55.851 -48.362 -75.974 1.00 65.06 220 LYS A O 1
ATOM 1754 N N . LEU A 1 221 ? 53.701 -47.826 -75.631 1.00 66.25 221 LEU A N 1
ATOM 1755 C CA . LEU A 1 221 ? 53.189 -49.188 -75.478 1.00 66.25 221 LEU A CA 1
ATOM 1756 C C . LEU A 1 221 ? 52.781 -49.796 -76.832 1.00 66.25 221 LEU A C 1
ATOM 1758 O O . LEU A 1 221 ? 51.704 -50.381 -76.963 1.00 66.25 221 LEU A O 1
ATOM 1762 N N . ASP A 1 222 ? 53.645 -49.689 -77.846 1.00 62.38 222 ASP A N 1
ATOM 1763 C CA . ASP A 1 222 ? 53.519 -50.529 -79.039 1.00 62.38 222 ASP A CA 1
ATOM 1764 C C . ASP A 1 222 ? 53.685 -51.999 -78.589 1.00 62.38 222 ASP A C 1
ATOM 1766 O O . ASP A 1 222 ? 54.673 -52.320 -77.918 1.00 62.38 222 ASP A O 1
ATOM 1770 N N . PRO A 1 223 ? 52.763 -52.924 -78.925 1.00 58.97 223 PRO A N 1
ATOM 1771 C CA . PRO A 1 223 ? 52.834 -54.334 -78.518 1.00 58.97 223 PRO A CA 1
ATOM 1772 C C . PRO A 1 223 ? 54.115 -55.078 -78.957 1.00 58.97 223 PRO A C 1
ATOM 1774 O O . PRO A 1 223 ? 54.283 -56.253 -78.630 1.00 58.97 223 PRO A O 1
ATOM 1777 N N . ARG A 1 224 ? 55.030 -54.423 -79.683 1.00 55.41 224 ARG A N 1
ATOM 1778 C CA . ARG A 1 224 ? 56.353 -54.932 -80.073 1.00 55.41 224 ARG A CA 1
ATOM 1779 C C . ARG A 1 224 ? 57.502 -54.566 -79.121 1.00 55.41 224 ARG A C 1
ATOM 1781 O O . ARG A 1 224 ? 58.579 -55.145 -79.266 1.00 55.41 224 ARG A O 1
ATOM 1788 N N . SER A 1 225 ? 57.318 -53.664 -78.154 1.00 61.03 225 SER A N 1
ATOM 1789 C CA . SER A 1 225 ? 58.337 -53.334 -77.142 1.00 61.03 225 SER A CA 1
ATOM 1790 C C . SER A 1 225 ? 58.077 -54.110 -75.846 1.00 61.03 225 SER A C 1
ATOM 1792 O O . SER A 1 225 ? 57.217 -53.746 -75.051 1.00 61.03 225 SER A O 1
ATOM 1794 N N . GLY A 1 226 ? 58.801 -55.207 -75.624 1.00 59.38 226 GLY A N 1
ATOM 1795 C CA . GLY A 1 226 ? 58.582 -56.148 -74.514 1.00 59.38 226 GLY A CA 1
ATOM 1796 C C . GLY A 1 226 ? 58.905 -55.659 -73.090 1.00 59.38 226 GLY A C 1
ATOM 1797 O O . GLY A 1 226 ? 59.143 -56.504 -72.234 1.00 59.38 226 GLY A O 1
ATOM 1798 N N . ASP A 1 227 ? 58.924 -54.349 -72.813 1.00 70.06 227 ASP A N 1
ATOM 1799 C CA . ASP A 1 227 ? 59.229 -53.781 -71.484 1.00 70.06 227 ASP A CA 1
ATOM 1800 C C . ASP A 1 227 ? 58.112 -52.857 -70.963 1.00 70.06 227 ASP A C 1
ATOM 1802 O O . ASP A 1 227 ? 58.266 -51.652 -70.783 1.00 70.06 227 ASP A O 1
ATOM 1806 N N . VAL A 1 228 ? 56.935 -53.433 -70.716 1.00 69.06 228 VAL A N 1
ATOM 1807 C CA . VAL A 1 228 ? 55.772 -52.703 -70.172 1.00 69.06 228 VAL A CA 1
ATOM 1808 C C . VAL A 1 228 ? 56.003 -52.264 -68.715 1.00 69.06 228 VAL A C 1
ATOM 1810 O O . VAL A 1 228 ? 55.475 -51.241 -68.276 1.00 69.06 228 VAL A O 1
ATOM 1813 N N . GLN A 1 229 ? 56.810 -53.011 -67.955 1.00 69.25 229 GLN A N 1
ATOM 1814 C CA . GLN A 1 229 ? 57.030 -52.767 -66.529 1.00 69.25 229 GLN A CA 1
ATOM 1815 C C . GLN A 1 229 ? 57.908 -51.532 -66.281 1.00 69.25 229 GLN A C 1
ATOM 1817 O O . GLN A 1 229 ? 57.575 -50.722 -65.412 1.00 69.25 229 GLN A O 1
ATOM 1822 N N . GLY A 1 230 ? 58.975 -51.335 -67.066 1.00 73.88 230 GLY A N 1
ATOM 1823 C CA . GLY A 1 230 ? 59.810 -50.133 -66.987 1.00 73.88 230 GLY A CA 1
ATOM 1824 C C . GLY A 1 230 ? 59.043 -48.851 -67.330 1.00 73.88 230 GLY A C 1
ATOM 1825 O O . GLY A 1 230 ? 59.192 -47.828 -66.654 1.00 73.88 230 GLY A O 1
ATOM 1826 N N . HIS A 1 231 ? 58.150 -48.914 -68.321 1.00 70.69 231 HIS A N 1
ATOM 1827 C CA . HIS A 1 231 ? 57.317 -47.777 -68.721 1.00 70.69 231 HIS A CA 1
ATOM 1828 C C . HIS A 1 231 ? 56.275 -47.383 -67.666 1.00 70.69 231 HIS A C 1
ATOM 1830 O O . HIS A 1 231 ? 56.017 -46.192 -67.484 1.00 70.69 231 HIS A O 1
ATOM 1836 N N . LEU A 1 232 ? 55.719 -48.347 -66.925 1.00 75.88 232 LEU A N 1
ATOM 1837 C CA . LEU A 1 232 ? 54.735 -48.064 -65.877 1.00 75.88 232 LEU A CA 1
ATOM 1838 C C . LEU A 1 232 ? 55.374 -47.428 -64.632 1.00 75.88 232 LEU A C 1
ATOM 1840 O O . LEU A 1 232 ? 54.811 -46.495 -64.063 1.00 75.88 232 LEU A O 1
ATOM 1844 N N . ILE A 1 233 ? 56.580 -47.871 -64.257 1.00 77.88 233 ILE A N 1
ATOM 1845 C CA . ILE A 1 233 ? 57.359 -47.255 -63.168 1.00 77.88 233 ILE A CA 1
ATOM 1846 C C . ILE A 1 233 ? 57.746 -45.813 -63.533 1.00 77.88 233 ILE A C 1
ATOM 1848 O O . ILE A 1 233 ? 57.687 -44.918 -62.688 1.00 77.88 233 ILE A O 1
ATOM 1852 N N . PHE A 1 234 ? 58.107 -45.564 -64.797 1.00 76.19 234 PHE A N 1
ATOM 1853 C CA . PHE A 1 234 ? 58.389 -44.212 -65.282 1.00 76.19 234 PHE A CA 1
ATOM 1854 C C . PHE A 1 234 ? 57.152 -43.301 -65.209 1.00 76.19 234 PHE A C 1
ATOM 1856 O O . PHE A 1 234 ? 57.268 -42.175 -64.728 1.00 76.19 234 PHE A O 1
ATOM 1863 N N . LEU A 1 235 ? 55.973 -43.793 -65.609 1.00 79.62 235 LEU A N 1
ATOM 1864 C CA . LEU A 1 235 ? 54.714 -43.046 -65.512 1.00 79.62 235 LEU A CA 1
ATOM 1865 C C . LEU A 1 235 ? 54.351 -42.713 -64.062 1.00 79.62 235 LEU A C 1
ATOM 1867 O O . LEU A 1 235 ? 53.976 -41.581 -63.774 1.00 79.62 235 LEU A O 1
ATOM 1871 N N . GLU A 1 236 ? 54.450 -43.682 -63.147 1.00 80.19 236 GLU A N 1
ATOM 1872 C CA . GLU A 1 236 ? 54.137 -43.450 -61.733 1.00 80.19 236 GLU A CA 1
ATOM 1873 C C . GLU A 1 236 ? 55.017 -42.334 -61.160 1.00 80.19 236 GLU A C 1
ATOM 1875 O O . GLU A 1 236 ? 54.523 -41.433 -60.480 1.00 80.19 236 GLU A O 1
ATOM 1880 N N . LYS A 1 237 ? 56.317 -42.374 -61.468 1.00 83.94 237 LYS A N 1
ATOM 1881 C CA . LYS A 1 237 ? 57.266 -41.353 -61.031 1.00 83.94 237 LYS A CA 1
ATOM 1882 C C . LYS A 1 237 ? 56.931 -39.982 -61.621 1.00 83.94 237 LYS A C 1
ATOM 1884 O O . LYS A 1 237 ? 56.836 -39.015 -60.872 1.00 83.94 237 LYS A O 1
ATOM 1889 N N . ASP A 1 238 ? 56.708 -39.903 -62.929 1.00 78.62 238 ASP A N 1
ATOM 1890 C CA . ASP A 1 238 ? 56.416 -38.643 -63.618 1.00 78.62 238 ASP A CA 1
ATOM 1891 C C . ASP A 1 238 ? 55.084 -38.023 -63.151 1.00 78.62 238 ASP A C 1
ATOM 1893 O O . ASP A 1 238 ? 55.010 -36.829 -62.851 1.00 78.62 238 ASP A O 1
ATOM 1897 N N . LEU A 1 239 ? 54.044 -38.842 -62.977 1.00 81.81 239 LEU A N 1
ATOM 1898 C CA . LEU A 1 239 ? 52.742 -38.401 -62.476 1.00 81.81 239 LEU A CA 1
ATOM 1899 C C . LEU A 1 239 ? 52.827 -37.948 -61.015 1.00 81.81 239 LEU A C 1
ATOM 1901 O O . LEU A 1 239 ? 52.224 -36.937 -60.654 1.00 81.81 239 LEU A O 1
ATOM 1905 N N . ARG A 1 240 ? 53.622 -38.634 -60.185 1.00 84.81 240 ARG A N 1
ATOM 1906 C CA . ARG A 1 240 ? 53.913 -38.223 -58.804 1.00 84.81 240 ARG A CA 1
ATOM 1907 C C . ARG A 1 240 ? 54.643 -36.880 -58.758 1.00 84.81 240 ARG A C 1
ATOM 1909 O O . ARG A 1 240 ? 54.240 -36.006 -57.992 1.00 84.81 240 ARG A O 1
ATOM 1916 N N . ASP A 1 241 ? 55.664 -36.687 -59.588 1.00 85.88 241 ASP A N 1
ATOM 1917 C CA . ASP A 1 241 ? 56.430 -35.437 -59.650 1.00 85.88 241 ASP A CA 1
ATOM 1918 C C . ASP A 1 241 ? 55.549 -34.266 -60.126 1.00 85.88 241 ASP A C 1
ATOM 1920 O O . ASP A 1 241 ? 55.572 -33.176 -59.547 1.00 85.88 241 ASP A O 1
ATOM 1924 N N . LYS A 1 242 ? 54.684 -34.503 -61.119 1.00 79.56 242 LYS A N 1
ATOM 1925 C CA . LYS A 1 242 ? 53.711 -33.515 -61.618 1.00 79.56 242 LYS A CA 1
ATOM 1926 C C . LYS A 1 242 ? 52.610 -33.204 -60.608 1.00 79.56 242 LYS A C 1
ATOM 1928 O O . LYS A 1 242 ? 52.251 -32.041 -60.445 1.00 79.56 242 LYS A O 1
ATOM 1933 N N . MET A 1 243 ? 52.106 -34.210 -59.900 1.00 83.75 243 MET A N 1
ATOM 1934 C CA . MET A 1 243 ? 51.149 -34.032 -58.808 1.00 83.75 243 MET A CA 1
ATOM 1935 C C . MET A 1 243 ? 51.761 -33.186 -57.683 1.00 83.75 243 MET A C 1
ATOM 1937 O O . MET A 1 243 ? 51.137 -32.232 -57.222 1.00 83.75 243 MET A O 1
ATOM 1941 N N . ASN A 1 244 ? 53.012 -33.454 -57.303 1.00 86.06 244 ASN A N 1
ATOM 1942 C CA . ASN A 1 244 ? 53.743 -32.641 -56.329 1.00 86.06 244 ASN A CA 1
ATOM 1943 C C . ASN A 1 244 ? 53.949 -31.200 -56.818 1.00 86.06 244 ASN A C 1
ATOM 1945 O O . ASN A 1 244 ? 53.817 -30.261 -56.034 1.00 86.06 244 ASN A O 1
ATOM 1949 N N . SER A 1 245 ? 54.230 -31.006 -58.109 1.00 82.12 245 SER A N 1
ATOM 1950 C CA . SER A 1 245 ? 54.335 -29.676 -58.717 1.00 82.12 245 SER A CA 1
ATOM 1951 C C . SER A 1 245 ? 52.999 -28.925 -58.701 1.00 82.12 245 SER A C 1
ATOM 1953 O O . SER A 1 245 ? 52.986 -27.743 -58.357 1.00 82.12 245 SER A O 1
ATOM 1955 N N . PHE A 1 246 ? 51.880 -29.599 -58.984 1.00 83.25 246 PHE A N 1
ATOM 1956 C CA . PHE A 1 246 ? 50.539 -29.022 -58.874 1.00 83.25 246 PHE A CA 1
ATOM 1957 C C . PHE A 1 246 ? 50.222 -28.609 -57.431 1.00 83.25 246 PHE A C 1
ATOM 1959 O O . PHE A 1 246 ? 49.871 -27.454 -57.190 1.00 83.25 246 PHE A O 1
ATOM 1966 N N . PHE A 1 247 ? 50.440 -29.488 -56.449 1.00 81.75 247 PHE A N 1
ATOM 1967 C CA . PHE A 1 247 ? 50.224 -29.149 -55.038 1.00 81.75 247 PHE A CA 1
ATOM 1968 C C . PHE A 1 247 ? 51.130 -28.015 -54.559 1.00 81.75 247 PHE A C 1
ATOM 1970 O O . PHE A 1 247 ? 50.672 -27.136 -53.836 1.00 81.75 247 PHE A O 1
ATOM 1977 N N . SER A 1 248 ? 52.379 -27.978 -55.020 1.00 81.06 248 SER A N 1
ATOM 1978 C CA . SER A 1 248 ? 53.308 -26.887 -54.717 1.00 81.06 248 SER A CA 1
ATOM 1979 C C . SER A 1 248 ? 52.843 -25.563 -55.330 1.00 81.06 248 SER A C 1
ATOM 1981 O O . SER A 1 248 ? 52.967 -24.516 -54.701 1.00 81.06 248 SER A O 1
ATOM 1983 N N . SER A 1 249 ? 52.261 -25.594 -56.533 1.00 74.69 249 SER A N 1
ATOM 1984 C CA . SER A 1 249 ? 51.695 -24.403 -57.175 1.00 74.69 249 SER A CA 1
ATOM 1985 C C . SER A 1 249 ? 50.435 -23.893 -56.469 1.00 74.69 249 SER A C 1
ATOM 1987 O O . SER A 1 249 ? 50.319 -22.691 -56.247 1.00 74.69 249 SER A O 1
ATOM 1989 N N . LEU A 1 250 ? 49.556 -24.790 -56.000 1.00 75.81 250 LEU A N 1
ATOM 1990 C CA . LEU A 1 250 ? 48.404 -24.437 -55.163 1.00 75.81 250 LEU A CA 1
ATOM 1991 C C . LEU A 1 250 ? 48.828 -23.892 -53.798 1.00 75.81 250 LEU A C 1
ATOM 1993 O O . LEU A 1 250 ? 48.253 -22.926 -53.305 1.00 75.81 250 LEU A O 1
ATOM 1997 N N . GLN A 1 251 ? 49.850 -24.493 -53.188 1.00 74.69 251 GLN A N 1
ATOM 1998 C CA . GLN A 1 251 ? 50.401 -24.028 -51.922 1.00 74.69 251 GLN A CA 1
ATOM 1999 C C . GLN A 1 251 ? 51.013 -22.635 -52.070 1.00 74.69 251 GLN A C 1
ATOM 2001 O O . GLN A 1 251 ? 50.801 -21.785 -51.211 1.00 74.69 251 GLN A O 1
ATOM 2006 N N . LYS A 1 252 ? 51.719 -22.379 -53.175 1.00 72.75 252 LYS A N 1
ATOM 2007 C CA . LYS A 1 252 ? 52.283 -21.064 -53.482 1.00 72.75 252 LYS A CA 1
ATOM 2008 C C . LYS A 1 252 ? 51.192 -20.027 -53.773 1.00 72.75 252 LYS A C 1
ATOM 2010 O O . LYS A 1 252 ? 51.245 -18.935 -53.223 1.00 72.75 252 LYS A O 1
ATOM 2015 N N . ALA A 1 253 ? 50.155 -20.399 -54.525 1.00 66.44 253 ALA A N 1
ATOM 2016 C CA . ALA A 1 253 ? 48.959 -19.580 -54.731 1.00 66.44 253 ALA A CA 1
ATOM 2017 C C . ALA A 1 253 ? 48.229 -19.239 -53.418 1.00 66.44 253 ALA A C 1
ATOM 2019 O O . ALA A 1 253 ? 47.676 -18.151 -53.284 1.00 66.44 253 ALA A O 1
ATOM 2020 N N . GLY A 1 254 ? 48.251 -20.149 -52.439 1.00 63.28 254 GLY A N 1
ATOM 2021 C CA . GLY A 1 254 ? 47.754 -19.903 -51.085 1.00 63.28 254 GLY A CA 1
ATOM 2022 C C . GLY A 1 254 ? 48.708 -19.106 -50.183 1.00 63.28 254 GLY A C 1
ATOM 2023 O O . GLY A 1 254 ? 48.249 -18.532 -49.201 1.00 63.28 254 GLY A O 1
ATOM 2024 N N . GLN A 1 255 ? 50.012 -19.057 -50.491 1.00 61.81 255 GLN A N 1
ATOM 2025 C CA . GLN A 1 255 ? 51.053 -18.386 -49.691 1.00 61.81 255 GLN A CA 1
ATOM 2026 C C . GLN A 1 255 ? 51.402 -16.969 -50.162 1.00 61.81 255 GLN A C 1
ATOM 2028 O O . GLN A 1 255 ? 51.792 -16.159 -49.330 1.00 61.81 255 GLN A O 1
ATOM 2033 N N . ASP A 1 256 ? 51.222 -16.634 -51.443 1.00 55.94 256 ASP A N 1
ATOM 2034 C CA . ASP A 1 256 ? 51.407 -15.263 -51.958 1.00 55.94 256 ASP A CA 1
ATOM 2035 C C . ASP A 1 256 ? 50.279 -14.298 -51.511 1.00 55.94 256 ASP A C 1
ATOM 2037 O O . ASP A 1 256 ? 50.205 -13.151 -51.956 1.00 55.94 256 ASP A O 1
ATOM 2041 N N . GLN A 1 257 ? 49.408 -14.725 -50.588 1.00 52.03 257 GLN A N 1
ATOM 2042 C CA . GLN A 1 257 ? 48.576 -13.814 -49.812 1.00 52.03 257 GLN A CA 1
ATOM 2043 C C . GLN A 1 257 ? 49.442 -13.091 -48.771 1.00 52.03 257 GLN A C 1
ATOM 2045 O O . GLN A 1 257 ? 49.892 -13.731 -47.817 1.00 52.03 257 GLN A O 1
ATOM 2050 N N . PRO A 1 258 ? 49.598 -11.753 -48.828 1.00 42.66 258 PRO A N 1
ATOM 2051 C CA . PRO A 1 258 ? 49.810 -11.028 -47.593 1.00 42.66 258 PRO A CA 1
ATOM 2052 C C . PRO A 1 258 ? 48.570 -11.302 -46.744 1.00 42.66 258 PRO A C 1
ATOM 2054 O O . PRO A 1 258 ? 47.456 -10.890 -47.084 1.00 42.66 258 PRO A O 1
ATOM 2057 N N . LEU A 1 259 ? 48.748 -12.028 -45.643 1.00 38.53 259 LEU A N 1
ATOM 2058 C CA . LEU A 1 259 ? 47.856 -11.874 -44.512 1.00 38.53 259 LEU A CA 1
ATOM 2059 C C . LEU A 1 259 ? 47.958 -10.393 -44.147 1.00 38.53 259 LEU A C 1
ATOM 2061 O O . LEU A 1 259 ? 48.871 -9.982 -43.438 1.00 38.53 259 LEU A O 1
ATOM 2065 N N . GLN A 1 260 ? 47.058 -9.566 -44.682 1.00 45.44 260 GLN A N 1
ATOM 2066 C CA . GLN A 1 260 ? 46.678 -8.351 -43.984 1.00 45.44 260 GLN A CA 1
ATOM 2067 C C . GLN A 1 260 ? 45.970 -8.847 -42.728 1.00 45.44 260 GLN A C 1
ATOM 2069 O O . GLN A 1 260 ? 44.750 -8.993 -42.685 1.00 45.44 260 GLN A O 1
ATOM 2074 N N . GLU A 1 261 ? 46.796 -9.223 -41.750 1.00 38.66 261 GLU A N 1
ATOM 2075 C CA . GLU A 1 261 ? 46.520 -9.057 -40.337 1.00 38.66 261 GLU A CA 1
ATOM 2076 C C . GLU A 1 261 ? 45.748 -7.749 -40.243 1.00 38.66 261 GLU A C 1
ATOM 2078 O O . GLU A 1 261 ? 46.221 -6.720 -40.746 1.00 38.66 261 GLU A O 1
ATOM 2083 N N . GLY A 1 262 ? 44.492 -7.845 -39.798 1.00 45.88 262 GLY A N 1
ATOM 2084 C CA . GLY A 1 262 ? 43.610 -6.697 -39.713 1.00 45.88 262 GLY A CA 1
ATOM 2085 C C . GLY A 1 262 ? 44.410 -5.577 -39.083 1.00 45.88 262 GLY A C 1
ATOM 2086 O O . GLY A 1 262 ? 44.963 -5.767 -38.005 1.00 45.88 262 GLY A O 1
ATOM 2087 N N . GLN A 1 263 ? 44.564 -4.467 -39.807 1.00 38.59 263 GLN A N 1
ATOM 2088 C CA . GLN A 1 263 ? 45.115 -3.269 -39.206 1.00 38.59 263 GLN A CA 1
ATOM 2089 C C . GLN A 1 263 ? 44.278 -3.050 -37.957 1.00 38.59 263 GLN A C 1
ATOM 2091 O O . GLN A 1 263 ? 43.076 -2.797 -38.077 1.00 38.59 263 GLN A O 1
ATOM 2096 N N . ASP A 1 264 ? 44.903 -3.241 -36.795 1.00 41.38 264 ASP A N 1
ATOM 2097 C CA . ASP A 1 264 ? 44.424 -2.745 -35.524 1.00 41.38 264 ASP A CA 1
ATOM 2098 C C . ASP A 1 264 ? 44.154 -1.264 -35.762 1.00 41.38 264 ASP A C 1
ATOM 2100 O O . ASP A 1 264 ? 45.047 -0.415 -35.709 1.00 41.38 264 ASP A O 1
ATOM 2104 N N . GLN A 1 265 ? 42.912 -0.949 -36.124 1.00 43.62 265 GLN A N 1
ATOM 2105 C CA . GLN A 1 265 ? 42.405 0.382 -35.915 1.00 43.62 265 GLN A CA 1
ATOM 2106 C C . GLN A 1 265 ? 42.586 0.586 -34.419 1.00 43.62 265 GLN A C 1
ATOM 2108 O O . GLN A 1 265 ? 42.052 -0.223 -33.651 1.00 43.62 265 GLN A O 1
ATOM 2113 N N . PRO A 1 266 ? 43.365 1.594 -33.9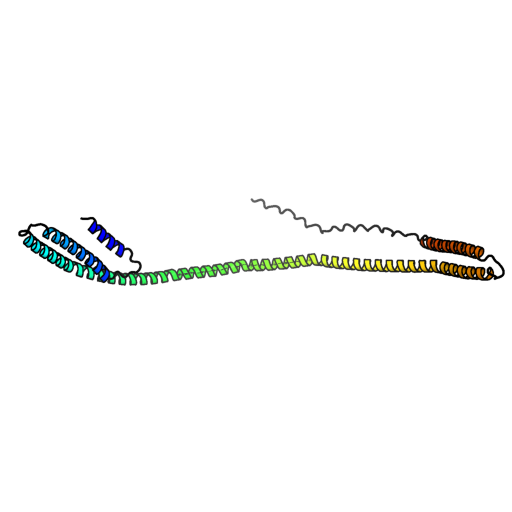85 1.00 37.97 266 PRO A N 1
ATOM 2114 C CA . PRO A 1 266 ? 43.387 1.923 -32.580 1.00 37.97 266 PRO A CA 1
ATOM 2115 C C . PRO A 1 266 ? 41.926 2.113 -32.210 1.00 37.97 266 PRO A C 1
ATOM 2117 O O . PRO A 1 266 ? 41.228 2.917 -32.839 1.00 37.97 266 PRO A O 1
ATOM 2120 N N . LEU A 1 267 ? 41.453 1.296 -31.265 1.00 36.44 267 LEU A N 1
ATOM 2121 C CA . LEU A 1 267 ? 40.214 1.558 -30.560 1.00 36.44 267 LEU A CA 1
ATOM 2122 C C . LEU A 1 267 ? 40.286 3.044 -30.244 1.00 36.44 267 LEU A C 1
ATOM 2124 O O . LEU A 1 267 ? 41.194 3.463 -29.524 1.00 36.44 267 LEU A O 1
ATOM 2128 N N . GLN A 1 268 ? 39.436 3.851 -30.884 1.00 41.69 268 GLN A N 1
ATOM 2129 C CA . GLN A 1 268 ? 39.275 5.222 -30.446 1.00 41.69 268 GLN A CA 1
ATOM 2130 C C . GLN A 1 268 ? 38.825 5.068 -29.007 1.00 41.69 268 GLN A C 1
ATOM 2132 O O . GLN A 1 268 ? 37.700 4.635 -28.752 1.00 41.69 268 GLN A O 1
ATOM 2137 N N . GLU A 1 269 ? 39.770 5.304 -28.095 1.00 40.56 269 GLU A N 1
ATOM 2138 C CA . GLU A 1 269 ? 39.529 5.594 -26.700 1.00 40.56 269 GLU A CA 1
ATOM 2139 C C . GLU A 1 269 ? 38.300 6.483 -26.721 1.00 40.56 269 GLU A C 1
ATOM 2141 O O . GLU A 1 269 ? 38.334 7.584 -27.285 1.00 40.56 269 GLU A O 1
ATOM 2146 N N . GLY A 1 270 ? 37.175 5.924 -26.267 1.00 44.09 270 GLY A N 1
ATOM 2147 C CA . GLY A 1 270 ? 35.959 6.686 -26.115 1.00 44.09 270 GLY A CA 1
ATOM 2148 C C . GLY A 1 270 ? 36.379 7.884 -25.299 1.00 44.09 270 GLY A C 1
ATOM 2149 O O . GLY A 1 270 ? 36.796 7.711 -24.158 1.00 44.09 270 GLY A O 1
ATOM 2150 N N . GLN A 1 271 ? 36.386 9.058 -25.934 1.00 42.28 271 GLN A N 1
ATOM 2151 C CA . GLN A 1 271 ? 36.659 10.304 -25.249 1.00 42.28 271 GLN A CA 1
ATOM 2152 C C . GLN A 1 271 ? 35.816 10.250 -23.988 1.00 42.28 271 GLN A C 1
ATOM 2154 O O . GLN A 1 271 ? 34.596 10.092 -24.099 1.00 42.28 271 GLN A O 1
ATOM 2159 N N . ASP A 1 272 ? 36.488 10.283 -22.838 1.00 46.31 272 ASP A N 1
ATOM 2160 C CA . ASP A 1 272 ? 35.908 10.438 -21.514 1.00 46.31 272 ASP A CA 1
ATOM 2161 C C . ASP A 1 272 ? 34.995 11.671 -21.552 1.00 46.31 272 ASP A C 1
ATOM 2163 O O . ASP A 1 272 ? 35.367 12.792 -21.210 1.00 46.31 272 ASP A O 1
ATOM 2167 N N . GLN A 1 273 ? 33.774 11.485 -22.051 1.00 56.03 273 GLN A N 1
ATOM 2168 C CA . GLN A 1 273 ? 32.669 12.362 -21.759 1.00 56.03 273 GLN A CA 1
ATOM 2169 C C . GLN A 1 273 ? 32.360 12.068 -20.301 1.00 56.03 273 GLN A C 1
ATOM 2171 O O . GLN A 1 273 ? 32.004 10.928 -19.986 1.00 56.03 273 GLN A O 1
ATOM 2176 N N . PRO A 1 274 ? 32.508 13.054 -19.403 1.00 46.66 274 PRO A N 1
ATOM 2177 C CA . PRO A 1 274 ? 32.249 12.835 -17.997 1.00 46.66 274 PRO A CA 1
ATOM 2178 C C . PRO A 1 274 ? 30.830 12.285 -17.855 1.00 46.66 274 PRO A C 1
ATOM 2180 O O . PRO A 1 274 ? 29.854 12.902 -18.283 1.00 46.66 274 PRO A O 1
ATOM 2183 N N . LEU A 1 275 ? 30.733 11.092 -17.269 1.00 52.31 275 LEU A N 1
ATOM 2184 C CA . LEU A 1 275 ? 29.503 10.317 -17.080 1.00 52.31 275 LEU A CA 1
ATOM 2185 C C . LEU A 1 275 ? 28.491 10.980 -16.122 1.00 52.31 275 LEU A C 1
ATOM 2187 O O . LEU A 1 275 ? 27.502 10.359 -15.740 1.00 52.31 275 LEU A O 1
ATOM 2191 N N . ALA A 1 276 ? 28.692 12.245 -15.752 1.00 56.09 276 ALA A N 1
ATOM 2192 C CA . ALA A 1 276 ? 27.768 13.016 -14.939 1.00 56.09 276 ALA A CA 1
ATOM 2193 C C . ALA A 1 276 ? 27.875 14.520 -15.258 1.00 56.09 276 ALA A C 1
ATOM 2195 O O . ALA A 1 276 ? 28.990 15.048 -15.303 1.00 56.09 276 ALA A O 1
ATOM 2196 N N . PRO A 1 277 ? 26.755 15.254 -15.415 1.00 64.75 277 PRO A N 1
ATOM 2197 C CA . PRO A 1 277 ? 26.785 16.688 -15.157 1.00 64.75 277 PRO A CA 1
ATOM 2198 C C . PRO A 1 277 ? 27.239 16.910 -13.700 1.00 64.75 277 PRO A C 1
ATOM 2200 O O . PRO A 1 277 ? 26.877 16.107 -12.834 1.00 64.75 277 PRO A O 1
ATOM 2203 N N . PRO A 1 278 ? 28.025 17.960 -13.400 1.00 54.84 278 PRO A N 1
ATOM 2204 C CA . PRO A 1 278 ? 28.409 18.259 -12.027 1.00 54.84 278 PRO A CA 1
ATOM 2205 C C . PRO A 1 278 ? 27.145 18.392 -11.170 1.00 54.84 278 PRO A C 1
ATOM 2207 O O . PRO A 1 278 ? 26.206 19.108 -11.528 1.00 54.84 278 PRO A O 1
ATOM 2210 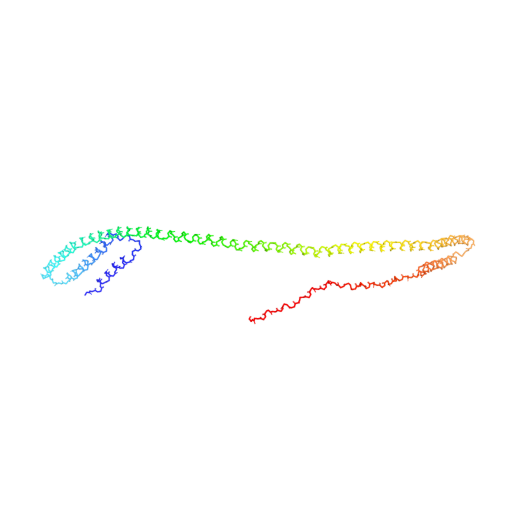N N . LEU A 1 279 ? 27.108 17.651 -10.059 1.00 56.56 279 LEU A N 1
ATOM 2211 C CA . LEU A 1 279 ? 26.093 17.828 -9.023 1.00 56.56 279 LEU A CA 1
ATOM 2212 C C . LEU A 1 279 ? 26.087 19.309 -8.615 1.00 56.56 279 LEU A C 1
ATOM 2214 O O . LEU A 1 279 ? 27.169 19.877 -8.454 1.00 56.56 279 LEU A O 1
ATOM 2218 N N . PRO A 1 280 ? 24.914 19.947 -8.449 1.00 61.38 280 PRO A N 1
ATOM 2219 C CA . PRO A 1 280 ? 24.869 21.300 -7.917 1.00 61.38 280 PRO A CA 1
ATOM 2220 C C . PRO A 1 280 ? 25.575 21.292 -6.560 1.00 61.38 280 PRO A C 1
ATOM 2222 O O . PRO A 1 280 ? 25.196 20.515 -5.680 1.00 61.38 280 PRO A O 1
ATOM 2225 N N . GLU A 1 281 ? 26.620 22.113 -6.420 1.00 52.09 281 GLU A N 1
ATOM 2226 C CA . GLU A 1 281 ? 27.265 22.373 -5.137 1.00 52.09 281 GLU A CA 1
ATOM 2227 C C . GLU A 1 281 ? 26.172 22.730 -4.132 1.00 52.09 281 GLU A C 1
ATOM 2229 O O . GLU A 1 281 ? 25.537 23.783 -4.222 1.00 52.09 281 GLU A O 1
ATOM 2234 N N . GLN A 1 282 ? 25.917 21.829 -3.185 1.00 50.09 282 GLN A N 1
ATOM 2235 C CA . GLN A 1 282 ? 25.146 22.185 -2.011 1.00 50.09 282 GLN A CA 1
ATOM 2236 C C . GLN A 1 282 ? 26.026 23.113 -1.190 1.00 50.09 282 GLN A C 1
ATOM 2238 O O . GLN A 1 282 ? 26.933 22.681 -0.480 1.00 50.09 282 GLN A O 1
ATOM 2243 N N . THR A 1 283 ? 25.784 24.410 -1.350 1.00 52.72 283 THR A N 1
ATOM 2244 C CA . THR A 1 283 ? 26.290 25.434 -0.448 1.00 52.72 283 THR A CA 1
ATOM 2245 C C . THR A 1 283 ? 25.875 25.028 0.968 1.00 52.72 283 THR A C 1
ATOM 2247 O O . THR A 1 283 ? 24.683 24.796 1.184 1.00 52.72 283 THR A O 1
ATOM 2250 N N . PRO A 1 284 ? 26.802 24.903 1.933 1.00 53.38 284 PRO A N 1
ATOM 2251 C CA . PRO A 1 284 ? 26.425 24.659 3.312 1.00 53.38 284 PRO A CA 1
ATOM 2252 C C . PRO A 1 284 ? 25.559 25.824 3.779 1.00 53.38 284 PRO A C 1
ATOM 2254 O O . PRO A 1 284 ? 26.017 26.966 3.863 1.00 53.38 284 PRO A O 1
ATOM 2257 N N . GLU A 1 285 ? 24.291 25.519 4.024 1.00 56.28 285 GLU A N 1
ATOM 2258 C CA . GLU A 1 285 ? 23.336 26.376 4.701 1.00 56.28 285 GLU A CA 1
ATOM 2259 C C . GLU A 1 285 ? 23.975 26.819 6.023 1.00 56.28 285 GLU A C 1
ATOM 2261 O O . GLU A 1 285 ? 24.192 26.020 6.937 1.00 56.28 285 GLU A O 1
ATOM 2266 N N . GLN A 1 286 ? 24.388 28.087 6.084 1.00 54.97 286 GLN A N 1
ATOM 2267 C CA . GLN A 1 286 ? 24.873 28.685 7.316 1.00 54.97 286 GLN A CA 1
ATOM 2268 C C . GLN A 1 286 ? 23.711 28.691 8.305 1.00 54.97 286 GLN A C 1
ATOM 2270 O O . GLN A 1 286 ? 22.696 29.352 8.087 1.00 54.97 286 GLN A O 1
ATOM 2275 N N . ALA A 1 287 ? 23.872 27.922 9.378 1.00 52.94 287 ALA A N 1
ATOM 2276 C CA . ALA A 1 287 ? 22.959 27.903 10.505 1.00 52.94 287 ALA A CA 1
ATOM 2277 C C . ALA A 1 287 ? 22.710 29.335 11.019 1.00 52.94 287 ALA A C 1
ATOM 2279 O O . ALA A 1 287 ? 23.661 30.118 11.124 1.00 52.94 287 ALA A O 1
ATOM 2280 N N . PRO A 1 288 ? 21.467 29.690 11.386 1.00 56.81 288 PRO A N 1
ATOM 2281 C CA . PRO A 1 288 ? 21.207 30.966 12.025 1.00 56.81 288 PRO A CA 1
ATOM 2282 C C . PRO A 1 288 ? 21.854 30.952 13.413 1.00 56.81 288 PRO A C 1
ATOM 2284 O O . PRO A 1 288 ? 21.485 30.168 14.290 1.00 56.81 288 PRO A O 1
ATOM 2287 N N . LEU A 1 289 ? 22.844 31.823 13.607 1.00 52.31 289 LEU A N 1
ATOM 2288 C CA . LEU A 1 289 ? 23.312 32.196 14.935 1.00 52.31 289 LEU A CA 1
ATOM 2289 C C . LEU A 1 289 ? 22.157 32.894 15.652 1.00 52.31 289 LEU A C 1
ATOM 2291 O O . LEU A 1 289 ? 21.677 33.935 15.206 1.00 52.31 289 LEU A O 1
ATOM 2295 N N . GLY A 1 290 ? 21.705 32.285 16.745 1.00 51.88 290 GLY A N 1
ATOM 2296 C CA . GLY A 1 290 ? 20.780 32.910 17.676 1.00 51.88 290 GLY A CA 1
ATOM 2297 C C . GLY A 1 290 ? 21.374 34.179 18.292 1.00 51.88 290 GLY A C 1
ATOM 2298 O O . GLY A 1 290 ? 22.561 34.224 18.628 1.00 51.88 290 GLY A O 1
ATOM 2299 N N . GLY A 1 291 ? 20.505 35.175 18.448 1.00 46.94 291 GLY A N 1
ATOM 2300 C CA . GLY A 1 291 ? 20.685 36.439 19.155 1.00 46.94 291 GLY A CA 1
ATOM 2301 C C . GLY A 1 291 ? 19.350 37.159 19.213 1.00 46.94 291 GLY A C 1
ATOM 2302 O O . GLY A 1 291 ? 18.792 37.396 18.121 1.00 46.94 291 GLY A O 1
#

Secondary structure (DSSP, 8-state):
--HHHHHHHHHHHHHHHT-SS----HHHHHHHHHHHHHHHHHHHHHHHHHHHTSS--SSHHHHHHHHHHHHHHHHHHHHHHHHHHHHHHHHHHHHHHHHHHHHHHHHHHHHHHHHHHHHHHHHHHHHHHHHHHHHHHHHHHHHHHHHHHHHHHHHHHHHHHHHHHHHHHHHHHHHHHHHHHHHHHHHHHHHHHHHHHHHHHHHHHHHHHHHHHHHHHHHH--TT---HHHHHHHHHHHHHHHHHHHHHHHHHHHHSS-----------------SSPPPP-----------

Foldseek 3Di:
DDPVVVVLVVVVVVVVVPPPDDPPDPVVVVVSVVVVVVVVVVVVVVVVVVVVVDPPPDPVVVVVVVVVVVVVVVVVVVVVVVVVVVVVVVVVVVVVVVVVVVVVVVVVVVVCVVVVVVVVVVVVVVVVVVVVCCVVCVVVVVVVVVVVVVVVVVVCVVCVVVVVVVVVVVVVVVVVVVVVVVVVVVVVVVVVVLLCVQLVVLVVVLVVVVVVLVVVLVVVPPVPPPCNPVSVVVSVVVNVVSVVVSVVSSVVSVVPDPPPPPPPPPPPPPPCPPPDDDDPPPDPDPDDDDD